Protein AF-A0A2R6QZU9-F1 (afdb_monomer)

Nearest PDB structures (foldseek):
  8b7d-assembly1_A  TM=6.543E-01  e=1.307E-05  Homo sapiens
  7cwd-assembly1_A  TM=5.774E-01  e=8.997E-03  Niallia circulans
  8q51-assembly1_A  TM=5.551E-01  e=3.290E-02  Niallia circulans
  6q0w-assembly1_C  TM=2.304E-01  e=2.085E+00  Homo sapiens

Foldseek 3Di:
DDDDDDDDDDDDDDPPPPPPPPPDPPPPPVVVVVVVVVVVVVVVVVVVVVVCCVVQPADAWDKDWAFKAWPDWDFDPPPATWIKTKIKTKMKTFAQHQWKWWWQKKKKFKDFPPHTQGIWIFGIDIAHHRGMDITMTMDIRPGPGDDVRVVVQVVCLVVQKGKMKMKMWTWTWTDDPPDTDTDIWIKIKIWIAGNPVRDTPDMDMDTD

Radius of gyration: 41.58 Å; Cα contacts (8 Å, |Δi|>4): 392; chains: 1; bounding box: 103×35×137 Å

InterPro domains:
  IPR004864 Late embryogenesis abundant protein, LEA_2 subgroup [PF03168] (90-185)
  IPR044839 Protein NDR1-like [PTHR31234] (7-206)

Secondary structure (DSSP, 8-state):
-PPPPPPPPP-PPPP--------------HHHHHHHHHHHHHHHHHHHHHHHHHHT---PPEEEEEEEEEEEEEEE-SSS-EEEEEEEEEEEEEE-SSSEEEEEEEEEEEEETTEEEEEEEE--EEE-TTEEEEEEEEEEEEEEE--HHHHHHHHHHHHTEEEEEEEEEEEEEEEETTEEEEEEEEEEEEEEEETTTTEEEEEEEEE-

Sequence (208 aa):
MASPKPSEPPYYPLPSNQHHQNYVVYLPSSSRRRQSRRRILCTAAIVLLAAAVYFLWPSDPDLDIARLRLDHLRIHTVPTFAVDATLRLTVKIINVDVYSIDYSSLVVSIGYRGKNLGFVTSDRGHVRGMASSYVDATLELEGVEVLSDVIMLVEDLARGSVPFDTITEVRGRLGVFFFDIPLKARVSCEVRVNARNQTIIRQNCYNK

Organism: Actinidia chinensis var. chinensis (NCBI:txid1590841)

Mean predicted aligned error: 12.89 Å

Structure (mmCIF, N/CA/C/O backbone):
data_AF-A0A2R6QZU9-F1
#
_entry.id   AF-A0A2R6QZU9-F1
#
loop_
_atom_site.group_PDB
_atom_site.id
_atom_site.type_symbol
_atom_site.label_atom_id
_atom_site.label_alt_id
_atom_site.label_comp_id
_atom_site.label_asym_id
_atom_site.label_entity_id
_atom_site.label_seq_id
_atom_site.pdbx_PDB_ins_code
_atom_site.Cartn_x
_atom_site.Cartn_y
_atom_site.Cartn_z
_atom_site.occupancy
_atom_site.B_iso_or_equiv
_atom_site.auth_seq_id
_atom_site.auth_comp_id
_atom_site.auth_asym_id
_atom_site.auth_atom_id
_atom_site.pdbx_PDB_model_num
ATOM 1 N N . MET A 1 1 ? 77.732 22.982 -109.949 1.00 45.12 1 MET A N 1
ATOM 2 C CA . MET A 1 1 ? 77.773 23.143 -108.479 1.00 45.12 1 MET A CA 1
ATOM 3 C C . MET A 1 1 ? 76.997 21.985 -107.873 1.00 45.12 1 MET A C 1
ATOM 5 O O . MET A 1 1 ? 75.793 21.918 -108.076 1.00 45.12 1 MET A O 1
ATOM 9 N N . ALA A 1 2 ? 77.686 21.011 -107.275 1.00 49.16 2 ALA A N 1
ATOM 10 C CA . ALA A 1 2 ? 77.058 19.828 -106.686 1.00 49.16 2 ALA A CA 1
ATOM 11 C C . ALA A 1 2 ? 76.607 20.142 -105.249 1.00 49.16 2 ALA A C 1
ATOM 13 O O . ALA A 1 2 ? 77.394 20.668 -104.465 1.00 49.16 2 ALA A O 1
ATOM 14 N N . SER A 1 3 ? 75.342 19.860 -104.934 1.00 55.09 3 SER A N 1
ATOM 15 C CA . SER A 1 3 ? 74.746 20.091 -103.611 1.00 55.09 3 SER A CA 1
ATOM 16 C C . SER A 1 3 ? 75.229 19.024 -102.614 1.00 55.09 3 SER A C 1
ATOM 18 O O . SER A 1 3 ? 75.220 17.843 -102.978 1.00 55.09 3 SER A O 1
ATOM 20 N N . PRO A 1 4 ? 75.660 19.371 -101.386 1.00 62.19 4 PRO A N 1
ATOM 21 C CA . PRO A 1 4 ? 76.139 18.382 -100.428 1.00 62.19 4 PRO A CA 1
ATOM 22 C C . PRO A 1 4 ? 74.968 17.619 -99.790 1.00 62.19 4 PRO A C 1
ATOM 24 O O . PRO A 1 4 ? 73.906 18.173 -99.508 1.00 62.19 4 PRO A O 1
ATOM 27 N N . LYS A 1 5 ? 75.169 16.315 -99.587 1.00 59.50 5 LYS A N 1
ATOM 28 C CA . LYS A 1 5 ? 74.203 15.383 -98.986 1.00 59.50 5 LYS A CA 1
ATOM 29 C C . LYS A 1 5 ? 74.055 15.680 -97.477 1.00 59.50 5 LYS A C 1
ATOM 31 O O . LYS A 1 5 ? 75.077 15.965 -96.852 1.00 59.50 5 LYS A O 1
ATOM 36 N N . PRO A 1 6 ? 72.855 15.599 -96.866 1.00 57.84 6 PRO A N 1
ATOM 37 C CA . PRO A 1 6 ? 72.700 15.882 -95.440 1.00 57.84 6 PRO A CA 1
ATOM 38 C C . PRO A 1 6 ? 73.332 14.763 -94.603 1.00 57.84 6 PRO A C 1
ATOM 40 O O . PRO A 1 6 ? 73.081 13.586 -94.858 1.00 57.84 6 PRO A O 1
ATOM 43 N N . SER A 1 7 ? 74.141 15.123 -93.608 1.00 65.75 7 SER A N 1
ATOM 44 C CA . SER A 1 7 ? 74.661 14.205 -92.590 1.00 65.75 7 SER A CA 1
ATOM 45 C C . SER A 1 7 ? 73.588 13.925 -91.532 1.00 65.75 7 SER A C 1
ATOM 47 O O . SER A 1 7 ? 73.081 14.866 -90.920 1.00 65.75 7 SER A O 1
ATOM 49 N N . GLU A 1 8 ? 73.249 12.654 -91.307 1.00 65.81 8 GLU A N 1
ATOM 50 C CA . GLU A 1 8 ? 72.359 12.234 -90.215 1.00 65.81 8 GLU A CA 1
ATOM 51 C C . GLU A 1 8 ? 72.989 12.510 -88.836 1.00 65.81 8 GLU A C 1
ATOM 53 O O . GLU A 1 8 ? 74.200 12.332 -88.668 1.00 65.81 8 GLU A O 1
ATOM 58 N N . PRO A 1 9 ? 72.200 12.944 -87.834 1.00 68.00 9 PRO A N 1
ATOM 59 C CA . PRO A 1 9 ? 72.701 13.165 -86.484 1.00 68.00 9 PRO A CA 1
ATOM 60 C C . PRO A 1 9 ? 72.997 11.833 -85.767 1.00 68.00 9 PRO A C 1
ATOM 62 O O . PRO A 1 9 ? 72.291 10.845 -85.983 1.00 68.00 9 PRO A O 1
ATOM 65 N N . PRO A 1 10 ? 74.007 11.787 -84.878 1.00 62.00 10 PRO A N 1
ATOM 66 C CA . PRO A 1 10 ? 74.343 10.580 -84.133 1.00 62.00 10 PRO A CA 1
ATOM 67 C C . PRO A 1 10 ? 73.212 10.188 -83.173 1.00 62.00 10 PRO A C 1
ATOM 69 O O . PRO A 1 10 ? 72.762 10.981 -82.345 1.00 62.00 10 PRO A O 1
ATOM 72 N N . TYR A 1 11 ? 72.766 8.938 -83.284 1.00 56.44 11 TYR A N 1
ATOM 73 C CA . TYR A 1 11 ? 71.764 8.343 -82.408 1.00 56.44 11 TYR A CA 1
ATOM 74 C C . TYR A 1 11 ? 72.425 7.936 -81.083 1.00 56.44 11 TYR A C 1
ATOM 76 O O . TYR A 1 11 ? 73.262 7.034 -81.056 1.00 56.44 11 TYR A O 1
ATOM 84 N N . TYR A 1 12 ? 72.059 8.587 -79.978 1.00 62.81 12 TYR A N 1
ATOM 85 C CA . TYR A 1 12 ? 72.467 8.162 -78.637 1.00 62.81 12 TYR A CA 1
ATOM 86 C C . TYR A 1 12 ? 71.384 7.244 -78.051 1.00 62.81 12 TYR A C 1
ATOM 88 O O . TYR A 1 12 ? 70.239 7.682 -77.923 1.00 62.81 12 TYR A O 1
ATOM 96 N N . PRO A 1 13 ? 71.688 5.983 -77.689 1.00 59.38 13 PRO A N 1
ATOM 97 C CA . PRO A 1 13 ? 70.709 5.132 -77.026 1.00 59.38 13 PRO A CA 1
ATOM 98 C C . PRO A 1 13 ? 70.387 5.702 -75.638 1.00 59.38 13 PRO A C 1
ATOM 100 O O . PRO A 1 13 ? 71.290 6.052 -74.875 1.00 59.38 13 PRO A O 1
ATOM 103 N N . LEU A 1 14 ? 69.095 5.793 -75.305 1.00 57.72 14 LEU A N 1
ATOM 104 C CA . LEU A 1 14 ? 68.668 6.150 -73.952 1.00 57.72 14 LEU A CA 1
ATOM 105 C C . LEU A 1 14 ? 69.207 5.116 -72.948 1.00 57.72 14 LEU A C 1
ATOM 107 O O . LEU A 1 14 ? 69.208 3.918 -73.251 1.00 57.72 14 LEU A O 1
ATOM 111 N N . PRO A 1 15 ? 69.623 5.537 -71.739 1.00 51.47 15 PRO A N 1
ATOM 112 C CA . PRO A 1 15 ? 70.062 4.603 -70.716 1.00 51.47 15 PRO A CA 1
ATOM 113 C C . PRO A 1 15 ? 68.899 3.677 -70.347 1.00 51.47 15 PRO A C 1
ATOM 115 O O . PRO A 1 15 ? 67.860 4.117 -69.854 1.00 51.47 15 PRO A O 1
ATOM 118 N N . SER A 1 16 ? 69.087 2.379 -70.590 1.00 49.16 16 SER A N 1
ATOM 119 C CA . SER A 1 16 ? 68.201 1.314 -70.123 1.00 49.16 16 SER A CA 1
ATOM 120 C C . SER A 1 16 ? 68.298 1.231 -68.602 1.00 49.16 16 SER A C 1
ATOM 122 O O . SER A 1 16 ? 69.060 0.439 -68.047 1.00 49.16 16 SER A O 1
ATOM 124 N N . ASN A 1 17 ? 67.535 2.076 -67.915 1.00 47.12 17 ASN A N 1
ATOM 125 C CA . ASN A 1 17 ? 67.422 2.045 -66.470 1.00 47.12 17 ASN A CA 1
ATOM 126 C C . ASN A 1 17 ? 66.482 0.891 -66.082 1.00 47.12 17 ASN A C 1
ATOM 128 O O . ASN A 1 17 ? 65.287 1.078 -65.862 1.00 47.12 17 ASN A O 1
ATOM 132 N N . GLN A 1 18 ? 67.015 -0.334 -66.059 1.00 46.81 18 GLN A N 1
ATOM 133 C CA . GLN A 1 18 ? 66.337 -1.511 -65.511 1.00 46.81 18 GLN A CA 1
ATOM 134 C C . GLN A 1 18 ? 66.335 -1.450 -63.977 1.00 46.81 18 GLN A C 1
ATOM 136 O O . GLN A 1 18 ? 66.876 -2.316 -63.295 1.00 46.81 18 GLN A O 1
ATOM 141 N N . HIS A 1 19 ? 65.682 -0.440 -63.410 1.00 46.91 19 HIS A N 1
ATOM 142 C CA . HIS A 1 19 ? 65.169 -0.564 -62.056 1.00 46.91 19 HIS A CA 1
ATOM 143 C C . HIS A 1 19 ? 63.797 -1.228 -62.152 1.00 46.91 19 HIS A C 1
ATOM 145 O O . HIS A 1 19 ? 62.782 -0.572 -62.371 1.00 46.91 19 HIS A O 1
ATOM 151 N N . HIS A 1 20 ? 63.775 -2.554 -61.998 1.00 47.94 20 HIS A N 1
ATOM 152 C CA . HIS A 1 20 ? 62.570 -3.316 -61.666 1.00 47.94 20 HIS A CA 1
ATOM 153 C C . HIS A 1 20 ? 62.067 -2.848 -60.287 1.00 47.94 20 HIS A C 1
ATOM 155 O O . HIS A 1 20 ? 62.282 -3.489 -59.260 1.00 47.94 20 HIS A O 1
ATOM 161 N N . GLN A 1 21 ? 61.433 -1.678 -60.231 1.00 50.22 21 GLN A N 1
ATOM 162 C CA . GLN A 1 21 ? 60.626 -1.292 -59.086 1.00 50.22 21 GLN A CA 1
ATOM 163 C C . GLN A 1 21 ? 59.294 -2.021 -59.219 1.00 50.22 21 GLN A C 1
ATOM 165 O O . GLN A 1 21 ? 58.379 -1.572 -59.905 1.00 50.22 21 GLN A O 1
ATOM 170 N N . ASN A 1 22 ? 59.205 -3.179 -58.564 1.00 55.50 22 ASN A N 1
ATOM 171 C CA . ASN A 1 22 ? 57.937 -3.841 -58.290 1.00 55.50 22 ASN A CA 1
ATOM 172 C C . ASN A 1 22 ? 57.072 -2.889 -57.455 1.00 55.50 22 ASN A C 1
ATOM 174 O O . ASN A 1 22 ? 57.175 -2.851 -56.228 1.00 55.50 22 ASN A O 1
ATOM 178 N N . TYR A 1 23 ? 56.227 -2.095 -58.107 1.00 56.72 23 TYR A N 1
ATOM 179 C CA . TYR A 1 23 ? 55.208 -1.325 -57.414 1.00 56.72 23 TYR A CA 1
ATOM 180 C C . TYR A 1 23 ? 54.086 -2.294 -57.026 1.00 56.72 23 TYR A C 1
ATOM 182 O O . TYR A 1 23 ? 53.274 -2.733 -57.836 1.00 56.72 23 TYR A O 1
ATOM 190 N N . VAL A 1 24 ? 54.061 -2.694 -55.758 1.00 65.38 24 VAL A N 1
ATOM 191 C CA . VAL A 1 24 ? 52.941 -3.461 -55.211 1.00 65.38 24 VAL A CA 1
ATOM 192 C C . VAL A 1 24 ? 51.809 -2.473 -54.945 1.00 65.38 24 VAL A C 1
ATOM 194 O O . VAL A 1 24 ? 51.858 -1.697 -53.990 1.00 65.38 24 VAL A O 1
ATOM 197 N N . VAL A 1 25 ? 50.787 -2.472 -55.803 1.00 63.31 25 VAL A N 1
ATOM 198 C CA . VAL A 1 25 ? 49.558 -1.706 -55.566 1.00 63.31 25 VAL A CA 1
ATOM 199 C C . VAL A 1 25 ? 48.783 -2.393 -54.443 1.00 63.31 25 VAL A C 1
ATOM 201 O O . VAL A 1 25 ? 48.018 -3.330 -54.668 1.00 63.31 25 VAL A O 1
ATOM 204 N N . TYR A 1 26 ? 48.975 -1.933 -53.207 1.00 57.84 26 TYR A N 1
ATOM 205 C CA . TYR A 1 26 ? 48.101 -2.303 -52.100 1.00 57.84 26 TYR A CA 1
ATOM 206 C C . TYR A 1 26 ? 46.746 -1.624 -52.308 1.00 57.84 26 TYR A C 1
ATOM 208 O O . TYR A 1 26 ? 46.560 -0.468 -51.928 1.00 57.84 26 TYR A O 1
ATOM 216 N N . LEU A 1 27 ? 45.775 -2.331 -52.898 1.00 57.75 27 LEU A N 1
ATOM 217 C CA . LEU A 1 27 ? 44.385 -1.892 -52.788 1.00 57.75 27 LEU A CA 1
ATOM 218 C C . LEU A 1 27 ? 44.044 -1.837 -51.292 1.00 57.75 27 LEU A C 1
ATOM 220 O O . LEU A 1 27 ? 44.201 -2.850 -50.597 1.00 57.75 27 LEU A O 1
ATOM 224 N N . PRO A 1 28 ? 43.601 -0.685 -50.756 1.00 53.66 28 PRO A N 1
ATOM 225 C CA . PRO A 1 28 ? 43.276 -0.596 -49.347 1.00 53.66 28 PRO A CA 1
ATOM 226 C C . PRO A 1 28 ? 42.168 -1.606 -49.061 1.00 53.66 28 PRO A C 1
ATOM 228 O O . PRO A 1 28 ? 41.104 -1.570 -49.680 1.00 53.66 28 PRO A O 1
ATOM 231 N N . SER A 1 29 ? 42.437 -2.522 -48.127 1.00 57.31 29 SER A N 1
ATOM 232 C CA . SER A 1 29 ? 41.509 -3.550 -47.653 1.00 57.31 29 SER A CA 1
ATOM 233 C C . SER A 1 29 ? 40.323 -2.894 -46.930 1.00 57.31 29 SER A C 1
ATOM 235 O O . SER A 1 29 ? 40.207 -2.872 -45.702 1.00 57.31 29 SER A O 1
ATOM 237 N N . SER A 1 30 ? 39.439 -2.275 -47.708 1.00 57.78 30 SER A N 1
ATOM 238 C CA . SER A 1 30 ? 38.258 -1.552 -47.245 1.00 57.78 30 SER A CA 1
ATOM 239 C C . SER A 1 30 ? 37.221 -2.511 -46.658 1.00 57.78 30 SER A C 1
ATOM 241 O O . SER A 1 30 ? 36.500 -2.149 -45.725 1.00 57.78 30 SER A O 1
ATOM 243 N N . SER A 1 31 ? 37.201 -3.763 -47.130 1.00 59.25 31 SER A N 1
ATOM 244 C CA . SER A 1 31 ? 36.292 -4.815 -46.668 1.00 59.25 31 SER A CA 1
ATOM 245 C C . SER A 1 31 ? 36.509 -5.168 -45.193 1.00 59.25 31 SER A C 1
ATOM 247 O O . SER A 1 31 ? 35.541 -5.207 -44.431 1.00 59.25 31 SER A O 1
ATOM 249 N N . ARG A 1 32 ? 37.765 -5.316 -44.743 1.00 58.69 32 ARG A N 1
ATOM 250 C CA . ARG A 1 32 ? 38.105 -5.624 -43.339 1.00 58.69 32 ARG A CA 1
ATOM 251 C C . ARG A 1 32 ? 37.717 -4.487 -42.392 1.00 58.69 32 ARG A C 1
ATOM 253 O O . ARG A 1 32 ? 37.147 -4.731 -41.328 1.00 58.69 32 ARG A O 1
ATOM 260 N N . ARG A 1 33 ? 37.955 -3.235 -42.804 1.00 58.69 33 ARG A N 1
ATOM 261 C CA . ARG A 1 33 ? 37.571 -2.030 -42.044 1.00 58.69 33 ARG A CA 1
ATOM 262 C C . ARG A 1 33 ? 36.049 -1.887 -41.937 1.00 58.69 33 ARG A C 1
ATOM 264 O O . ARG A 1 33 ? 35.537 -1.567 -40.866 1.00 58.69 33 ARG A O 1
ATOM 271 N N . ARG A 1 34 ? 35.317 -2.175 -43.019 1.00 62.53 34 ARG A N 1
ATOM 272 C CA . ARG A 1 34 ? 33.844 -2.146 -43.057 1.00 62.53 34 ARG A CA 1
ATOM 273 C C . ARG A 1 34 ? 33.226 -3.254 -42.197 1.00 62.53 34 ARG A C 1
ATOM 275 O O . ARG A 1 34 ? 32.252 -3.004 -41.491 1.00 62.53 34 ARG A O 1
ATOM 282 N N . GLN A 1 35 ? 33.821 -4.448 -42.192 1.00 67.00 35 GLN A N 1
ATOM 283 C CA . GLN A 1 35 ? 33.360 -5.582 -41.386 1.00 67.00 35 GLN A CA 1
ATOM 284 C C . GLN A 1 35 ? 33.617 -5.381 -39.883 1.00 67.00 35 GLN A C 1
ATOM 286 O O . GLN A 1 35 ? 32.745 -5.687 -39.074 1.00 67.00 35 GLN A O 1
ATOM 291 N N . SER A 1 36 ? 34.762 -4.799 -39.507 1.00 72.62 36 SER A N 1
ATOM 292 C CA . SER A 1 36 ? 35.063 -4.410 -38.120 1.00 72.62 36 SER A CA 1
ATOM 293 C C . SER A 1 36 ? 34.092 -3.342 -37.598 1.00 72.62 36 SER A C 1
ATOM 295 O O . SER A 1 36 ? 33.509 -3.528 -36.532 1.00 72.62 36 SER A O 1
ATOM 297 N N . ARG A 1 37 ? 33.815 -2.287 -38.381 1.00 79.56 37 ARG A N 1
ATOM 298 C CA . ARG A 1 37 ? 32.824 -1.257 -38.014 1.00 79.56 37 ARG A CA 1
ATOM 299 C C . ARG A 1 37 ? 31.423 -1.836 -37.820 1.00 79.56 37 ARG A C 1
ATOM 301 O O . ARG A 1 37 ? 30.753 -1.478 -36.860 1.00 79.56 37 ARG A O 1
ATOM 308 N N . ARG A 1 38 ? 30.993 -2.762 -38.687 1.00 84.25 38 ARG A N 1
ATOM 309 C CA . ARG A 1 38 ? 29.689 -3.431 -38.551 1.00 84.25 38 ARG A CA 1
ATOM 310 C C . ARG A 1 38 ? 29.606 -4.261 -37.268 1.00 84.25 38 ARG A C 1
ATOM 312 O O . ARG A 1 38 ? 28.594 -4.189 -36.588 1.00 84.25 38 ARG A O 1
ATOM 319 N N . ARG A 1 39 ? 30.668 -4.994 -36.910 1.00 86.06 39 ARG A N 1
ATOM 320 C CA . ARG A 1 39 ? 30.725 -5.746 -35.644 1.00 86.06 39 ARG A CA 1
ATOM 321 C C . ARG A 1 39 ? 30.631 -4.821 -34.432 1.00 86.06 39 ARG A C 1
ATOM 323 O O . ARG A 1 39 ? 29.834 -5.107 -33.554 1.00 86.06 39 ARG A O 1
ATOM 330 N N . ILE A 1 40 ? 31.363 -3.704 -34.433 1.00 88.56 40 ILE A N 1
ATOM 331 C CA . ILE A 1 40 ? 31.329 -2.708 -33.347 1.00 88.56 40 ILE A CA 1
ATOM 332 C C . ILE A 1 40 ? 29.930 -2.092 -33.200 1.00 88.56 40 ILE A C 1
ATOM 334 O O . ILE A 1 40 ? 29.429 -1.965 -32.087 1.00 88.56 40 ILE A O 1
ATOM 338 N N . LEU A 1 41 ? 29.272 -1.746 -34.311 1.00 91.19 41 LEU A N 1
ATOM 339 C CA . LEU A 1 41 ? 27.903 -1.221 -34.285 1.00 91.19 41 LEU A CA 1
ATOM 340 C C . LEU A 1 41 ? 26.904 -2.262 -33.768 1.00 91.19 41 LEU A C 1
ATOM 342 O O . LEU A 1 41 ? 26.048 -1.924 -32.960 1.00 91.19 41 LEU A O 1
ATOM 346 N N . CYS A 1 42 ? 27.030 -3.526 -34.182 1.00 90.88 42 CYS A N 1
ATOM 347 C CA . CYS A 1 42 ? 26.190 -4.605 -33.665 1.00 90.88 42 CYS A CA 1
ATOM 348 C C . CYS A 1 42 ? 26.408 -4.822 -32.164 1.00 90.88 42 CYS A C 1
ATOM 350 O O . CYS A 1 42 ? 25.434 -4.918 -31.426 1.00 90.88 42 CYS A O 1
ATOM 352 N N . THR A 1 43 ? 27.658 -4.856 -31.692 1.00 91.62 43 THR A N 1
ATOM 353 C CA . THR A 1 43 ? 27.943 -4.996 -30.258 1.00 91.62 43 THR A CA 1
ATOM 354 C C . THR A 1 43 ? 27.434 -3.798 -29.467 1.00 91.62 43 THR A C 1
ATOM 356 O O . THR A 1 43 ? 26.828 -3.988 -28.421 1.00 91.62 43 THR A O 1
ATOM 359 N N . ALA A 1 44 ? 27.606 -2.575 -29.979 1.00 93.88 44 ALA A N 1
ATOM 360 C CA . ALA A 1 44 ? 27.086 -1.371 -29.339 1.00 93.88 44 ALA A CA 1
ATOM 361 C C . ALA A 1 44 ? 25.552 -1.392 -29.267 1.00 93.88 44 ALA A C 1
ATOM 363 O O . ALA A 1 44 ? 24.991 -1.105 -28.216 1.00 93.88 44 ALA A O 1
ATOM 364 N N . ALA A 1 45 ? 24.873 -1.799 -30.343 1.00 94.88 45 ALA A N 1
ATOM 365 C CA . ALA A 1 45 ? 23.420 -1.944 -30.356 1.00 94.88 45 ALA A CA 1
ATOM 366 C C . ALA A 1 45 ? 22.935 -2.993 -29.342 1.00 94.88 45 ALA A C 1
ATOM 368 O O . ALA A 1 45 ? 21.985 -2.731 -28.615 1.00 94.88 45 ALA A O 1
ATOM 369 N N . ILE A 1 46 ? 23.605 -4.147 -29.244 1.00 94.75 46 ILE A N 1
ATOM 370 C CA . ILE A 1 46 ? 23.264 -5.189 -28.260 1.00 94.75 46 ILE A CA 1
ATOM 371 C C . ILE A 1 46 ? 23.450 -4.670 -26.830 1.00 94.75 46 ILE A C 1
ATOM 373 O O . ILE A 1 46 ? 22.573 -4.873 -25.998 1.00 94.75 46 ILE A O 1
ATOM 377 N N . VAL A 1 47 ? 24.554 -3.973 -26.546 1.00 95.19 47 VAL A N 1
ATOM 378 C CA . VAL A 1 47 ? 24.808 -3.387 -25.220 1.00 95.19 47 VAL A CA 1
ATOM 379 C C . VAL A 1 47 ? 23.759 -2.330 -24.877 1.00 95.19 47 VAL A C 1
ATOM 381 O O . VAL A 1 47 ? 23.253 -2.327 -23.760 1.00 95.19 47 VAL A O 1
ATOM 384 N N . LEU A 1 48 ? 23.385 -1.472 -25.829 1.00 95.06 48 LEU A N 1
ATOM 385 C CA . LEU A 1 48 ? 22.334 -0.473 -25.626 1.00 95.06 48 LEU A CA 1
ATOM 386 C C . LEU A 1 48 ? 20.966 -1.117 -25.385 1.00 95.06 48 LEU A C 1
ATOM 388 O O . LEU A 1 48 ? 20.239 -0.666 -24.508 1.00 95.06 48 LEU A O 1
ATOM 392 N N . LEU A 1 49 ? 20.629 -2.182 -26.116 1.00 92.88 49 LEU A N 1
ATOM 393 C CA . LEU A 1 49 ? 19.394 -2.935 -25.891 1.00 92.88 49 LEU A CA 1
ATOM 394 C C . LEU A 1 49 ? 19.392 -3.608 -24.516 1.00 92.88 49 LEU A C 1
ATOM 396 O O . LEU A 1 49 ? 18.401 -3.514 -23.803 1.00 92.88 49 LEU A O 1
ATOM 400 N N . ALA A 1 50 ? 20.499 -4.237 -24.119 1.00 92.69 50 ALA A N 1
ATOM 401 C CA . ALA A 1 50 ? 20.628 -4.852 -22.801 1.00 92.69 50 ALA A CA 1
ATOM 402 C C . ALA A 1 50 ? 20.508 -3.811 -21.678 1.00 92.69 50 ALA A C 1
ATOM 404 O O . ALA A 1 50 ? 19.790 -4.035 -20.707 1.00 92.69 50 ALA A O 1
ATOM 405 N N . ALA A 1 51 ? 21.151 -2.650 -21.838 1.00 93.19 51 ALA A N 1
ATOM 406 C CA . ALA A 1 51 ? 21.022 -1.539 -20.905 1.00 93.19 51 ALA A CA 1
ATOM 407 C C . ALA A 1 51 ? 19.574 -1.033 -20.837 1.00 93.19 51 ALA A C 1
ATOM 409 O O . ALA A 1 51 ? 19.043 -0.868 -19.745 1.00 93.19 51 ALA A O 1
ATOM 410 N N . ALA A 1 52 ? 18.910 -0.843 -21.981 1.00 89.50 52 ALA A N 1
ATOM 411 C CA . ALA A 1 52 ? 17.515 -0.413 -22.023 1.00 89.50 52 ALA A CA 1
ATOM 412 C C . ALA A 1 52 ? 16.590 -1.406 -21.308 1.00 89.50 52 ALA A C 1
ATOM 414 O O . ALA A 1 52 ? 15.774 -0.984 -20.501 1.00 89.50 52 ALA A O 1
ATOM 415 N N . VAL A 1 53 ? 16.749 -2.713 -21.543 1.00 87.62 53 VAL A N 1
ATOM 416 C CA . VAL A 1 53 ? 15.966 -3.753 -20.855 1.00 87.62 53 VAL A CA 1
ATOM 417 C C . VAL A 1 53 ? 16.223 -3.745 -19.350 1.00 87.62 53 VAL A C 1
ATOM 419 O O . VAL A 1 53 ? 15.280 -3.903 -18.588 1.00 87.62 53 VAL A O 1
ATOM 422 N N . TYR A 1 54 ? 17.468 -3.536 -18.918 1.00 87.56 54 TYR A N 1
ATOM 423 C CA . TYR A 1 54 ? 17.809 -3.457 -17.498 1.00 87.56 54 TYR A CA 1
ATOM 424 C C . TYR A 1 54 ? 17.184 -2.230 -16.816 1.00 87.56 54 TYR A C 1
ATOM 426 O O . TYR A 1 54 ? 16.595 -2.357 -15.749 1.00 87.56 54 TYR A O 1
ATOM 434 N N . PHE A 1 55 ? 17.275 -1.048 -17.434 1.00 85.12 55 PHE A N 1
ATOM 435 C CA . PHE A 1 55 ? 16.711 0.188 -16.874 1.00 85.12 55 PHE A CA 1
ATOM 436 C C . PHE A 1 55 ? 15.185 0.251 -16.945 1.00 85.12 55 PHE A C 1
ATOM 438 O O . PHE A 1 55 ? 14.564 0.907 -16.118 1.00 85.12 5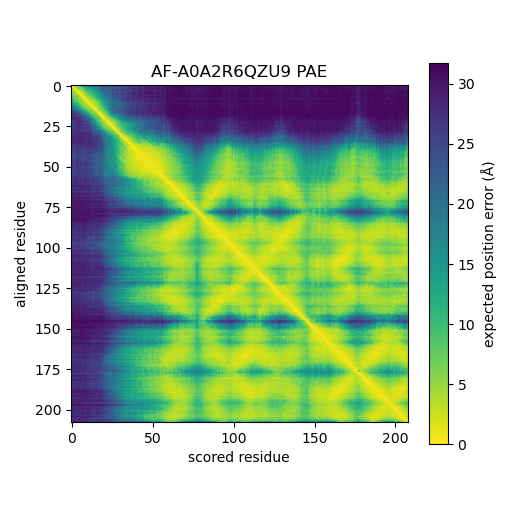5 PHE A O 1
ATOM 445 N N . LEU A 1 56 ? 14.588 -0.397 -17.944 1.00 84.44 56 LEU A N 1
ATOM 446 C CA . LEU A 1 56 ? 13.142 -0.480 -18.132 1.00 84.44 56 LEU A CA 1
ATOM 447 C C . LEU A 1 56 ? 12.566 -1.782 -17.568 1.00 84.44 56 LEU A C 1
ATOM 449 O O . LEU A 1 56 ? 11.461 -2.169 -17.951 1.00 84.44 56 LEU A O 1
ATOM 453 N N . TRP A 1 57 ? 13.316 -2.495 -16.727 1.00 84.06 57 TRP A N 1
ATOM 454 C CA . TRP A 1 57 ? 12.804 -3.698 -16.097 1.00 84.06 57 TRP A CA 1
ATOM 455 C C . TRP A 1 57 ? 11.710 -3.311 -15.092 1.00 84.06 57 TRP A C 1
ATOM 457 O O . TRP A 1 57 ? 11.943 -2.414 -14.280 1.00 84.06 57 TRP A O 1
ATOM 467 N N . PRO A 1 58 ? 10.527 -3.945 -15.145 1.00 81.75 58 PRO A N 1
ATOM 468 C CA . PRO A 1 58 ? 9.434 -3.617 -14.241 1.00 81.75 58 PRO A CA 1
ATOM 469 C C . PRO A 1 58 ? 9.815 -3.920 -12.791 1.00 81.75 58 PRO A C 1
ATOM 471 O O . PRO A 1 58 ? 10.383 -4.977 -12.495 1.00 81.75 58 PRO A O 1
ATOM 474 N N . SER A 1 59 ? 9.485 -2.992 -11.903 1.00 82.69 59 SER A N 1
ATOM 475 C CA . SER A 1 59 ? 9.709 -3.081 -10.464 1.00 82.69 59 SER A CA 1
ATOM 476 C C . SER A 1 59 ? 8.381 -3.247 -9.726 1.00 82.69 59 SER A C 1
ATOM 478 O O . SER A 1 59 ? 7.305 -2.942 -10.240 1.00 82.69 59 SER A O 1
ATOM 480 N N . ASP A 1 60 ? 8.434 -3.756 -8.497 1.00 84.25 60 ASP A N 1
ATOM 481 C CA . ASP A 1 60 ? 7.232 -3.835 -7.669 1.00 84.25 60 ASP A CA 1
ATOM 482 C C . ASP A 1 60 ? 6.775 -2.424 -7.254 1.00 84.25 60 ASP A C 1
ATOM 484 O O . ASP A 1 60 ? 7.616 -1.565 -6.973 1.00 84.25 60 ASP A O 1
ATOM 488 N N . PRO A 1 61 ? 5.457 -2.154 -7.200 1.00 87.81 61 PRO A N 1
ATOM 489 C CA . PRO A 1 61 ? 4.957 -0.874 -6.724 1.00 87.81 61 PRO A CA 1
ATOM 490 C C . PRO A 1 61 ? 5.249 -0.692 -5.235 1.00 87.81 61 PRO A C 1
ATOM 492 O O . PRO A 1 61 ? 5.059 -1.611 -4.434 1.00 87.81 61 PRO A O 1
ATOM 495 N N . ASP A 1 62 ? 5.600 0.532 -4.858 1.00 89.62 62 ASP A N 1
ATOM 496 C CA . ASP A 1 62 ? 5.731 0.911 -3.456 1.00 89.62 62 ASP A CA 1
ATOM 497 C C . ASP A 1 62 ? 4.338 1.114 -2.844 1.00 89.62 62 ASP A C 1
ATOM 499 O O . ASP A 1 62 ? 3.441 1.716 -3.449 1.00 89.62 62 ASP A O 1
ATOM 503 N N . LEU A 1 63 ? 4.141 0.601 -1.629 1.00 89.50 63 LEU A N 1
ATOM 504 C CA . LEU A 1 63 ? 2.872 0.667 -0.908 1.00 89.50 63 LEU A CA 1
ATOM 505 C C . LEU A 1 63 ? 3.062 1.390 0.420 1.00 89.50 63 LEU A C 1
ATOM 507 O O . LEU A 1 63 ? 3.800 0.927 1.286 1.00 89.50 63 LEU A O 1
ATOM 511 N N . ASP A 1 64 ? 2.316 2.476 0.595 1.00 89.50 64 ASP A N 1
ATOM 512 C CA . ASP A 1 64 ? 2.278 3.255 1.829 1.00 89.50 64 ASP A CA 1
ATOM 513 C C . ASP A 1 64 ? 0.875 3.231 2.431 1.00 89.50 64 ASP A C 1
ATOM 515 O O . ASP A 1 64 ? -0.133 3.284 1.719 1.00 89.50 64 ASP A O 1
ATOM 519 N N . ILE A 1 65 ? 0.777 3.260 3.759 1.00 89.12 65 ILE A N 1
ATOM 520 C CA . ILE A 1 65 ? -0.499 3.537 4.414 1.00 89.12 65 ILE A CA 1
ATOM 521 C C . ILE A 1 65 ? -0.658 5.056 4.482 1.00 89.12 65 ILE A C 1
ATOM 523 O O . ILE A 1 65 ? 0.119 5.757 5.118 1.00 89.12 65 ILE A O 1
ATOM 527 N N . ALA A 1 66 ? -1.653 5.601 3.785 1.00 88.69 66 ALA A N 1
ATOM 528 C CA . ALA A 1 66 ? -1.887 7.043 3.766 1.00 88.69 66 ALA A CA 1
ATOM 529 C C . ALA A 1 66 ? -2.718 7.493 4.965 1.00 88.69 66 ALA A C 1
ATOM 531 O O . ALA A 1 66 ? -2.465 8.549 5.546 1.00 88.69 66 ALA A O 1
ATOM 532 N N . ARG A 1 67 ? -3.750 6.718 5.312 1.00 86.75 67 ARG A N 1
ATOM 533 C CA . ARG A 1 67 ? -4.659 7.022 6.421 1.00 86.75 67 ARG A CA 1
ATOM 534 C C . ARG A 1 67 ? -5.164 5.739 7.053 1.00 86.75 67 ARG A C 1
ATOM 536 O O . ARG A 1 67 ? -5.460 4.784 6.346 1.00 86.75 67 ARG A O 1
ATOM 543 N N . LEU A 1 68 ? -5.324 5.759 8.368 1.00 86.25 68 LEU A N 1
ATOM 544 C CA . LEU A 1 68 ? -6.021 4.727 9.121 1.00 86.25 68 LEU A CA 1
ATOM 545 C C . LEU A 1 68 ? -6.902 5.437 10.142 1.00 86.25 68 LEU A C 1
ATOM 547 O O . LEU A 1 68 ? -6.407 6.192 10.980 1.00 86.25 68 LEU A O 1
ATOM 551 N N . ARG A 1 69 ? -8.212 5.243 10.023 1.00 83.62 69 ARG A N 1
ATOM 552 C CA . ARG A 1 69 ? -9.232 5.896 10.839 1.00 83.62 69 ARG A CA 1
ATOM 553 C C . ARG A 1 69 ? -10.097 4.858 11.522 1.00 83.62 69 ARG A C 1
ATOM 555 O O . ARG A 1 69 ? -10.398 3.819 10.946 1.00 83.62 69 ARG A O 1
ATOM 562 N N . LEU A 1 70 ? -10.487 5.165 12.750 1.00 82.31 70 LEU A N 1
ATOM 563 C CA . LEU A 1 70 ? -11.505 4.426 13.478 1.00 82.31 70 LEU A CA 1
ATOM 564 C C . LEU A 1 70 ? -12.789 5.250 13.381 1.00 82.31 70 LEU A C 1
ATOM 566 O O . LEU A 1 70 ? -12.890 6.298 14.016 1.00 82.31 70 LEU A O 1
ATOM 570 N N . ASP A 1 71 ? -13.715 4.819 12.532 1.00 81.06 71 ASP A N 1
ATOM 571 C CA . ASP A 1 71 ? -14.943 5.563 12.242 1.00 81.06 71 ASP A CA 1
ATOM 572 C C . ASP A 1 71 ? -15.988 5.325 13.342 1.00 81.06 71 ASP A C 1
ATOM 574 O O . ASP A 1 71 ? -16.600 6.270 13.835 1.00 81.06 71 ASP A O 1
ATOM 578 N N . HIS A 1 72 ? -16.153 4.072 13.775 1.00 80.25 72 HIS A N 1
ATOM 579 C CA . HIS A 1 72 ? -17.111 3.697 14.815 1.00 80.25 72 HIS A CA 1
ATOM 580 C C . HIS A 1 72 ? -16.458 2.760 15.826 1.00 80.25 72 HIS A C 1
ATOM 582 O O . HIS A 1 72 ? -15.705 1.870 15.445 1.00 80.25 72 HIS A O 1
ATOM 588 N N . LEU A 1 73 ? -16.751 2.966 17.111 1.00 79.06 73 LEU A N 1
ATOM 589 C CA . LEU A 1 73 ? -16.394 2.059 18.197 1.00 79.06 73 LEU A CA 1
ATOM 590 C C . LEU A 1 73 ? -17.584 1.973 19.149 1.00 79.06 73 LEU A C 1
ATOM 592 O O . LEU A 1 73 ? -17.949 2.966 19.782 1.00 79.06 73 LEU A O 1
ATOM 596 N N . ARG A 1 74 ? -18.193 0.796 19.250 1.00 77.19 74 ARG A N 1
ATOM 597 C CA . ARG A 1 74 ? -19.300 0.519 20.156 1.00 77.19 74 ARG A CA 1
ATOM 598 C C . ARG A 1 74 ? -18.903 -0.611 21.082 1.00 77.19 74 ARG A C 1
ATOM 600 O O . ARG A 1 74 ? -18.481 -1.670 20.642 1.00 77.19 74 ARG A O 1
ATOM 607 N N . ILE A 1 75 ? -19.028 -0.363 22.376 1.00 76.38 75 ILE A N 1
ATOM 608 C CA . ILE A 1 75 ? -18.722 -1.348 23.405 1.00 76.38 75 ILE A CA 1
ATOM 609 C C . ILE A 1 75 ? -20.055 -1.800 23.982 1.00 76.38 75 ILE A C 1
ATOM 611 O O . ILE A 1 75 ? -20.800 -0.991 24.539 1.00 76.38 75 ILE A O 1
ATOM 615 N N . HIS A 1 76 ? -20.352 -3.083 23.839 1.00 75.69 76 HIS A N 1
ATOM 616 C CA . HIS A 1 76 ? -21.481 -3.733 24.486 1.00 75.69 76 HIS A CA 1
ATOM 617 C C . HIS A 1 76 ? -20.981 -4.410 25.752 1.00 75.69 76 HIS A C 1
ATOM 619 O O . HIS A 1 76 ? -19.968 -5.103 25.738 1.00 75.69 76 HIS A O 1
ATOM 625 N N . THR A 1 77 ? -21.668 -4.174 26.863 1.00 72.19 77 THR A N 1
ATOM 626 C CA . THR A 1 77 ? -21.281 -4.691 28.184 1.00 72.19 77 THR A CA 1
ATOM 627 C C . THR A 1 77 ? -22.283 -5.703 28.743 1.00 72.19 77 THR A C 1
ATOM 629 O O . THR A 1 77 ? -22.013 -6.311 29.774 1.00 72.19 77 THR A O 1
ATOM 632 N N . VAL A 1 78 ? -23.432 -5.901 28.081 1.00 68.38 78 VAL A N 1
ATOM 633 C CA . VAL A 1 78 ? -24.520 -6.792 28.519 1.00 68.38 78 VAL A CA 1
ATOM 634 C C . VAL A 1 78 ? -25.164 -7.446 27.287 1.00 68.38 78 VAL A C 1
ATOM 636 O O . VAL A 1 78 ? -25.514 -6.710 26.363 1.00 68.38 78 VAL A O 1
ATOM 639 N N . PRO A 1 79 ? -25.384 -8.779 27.246 1.00 65.19 79 PRO A N 1
ATOM 640 C CA . PRO A 1 79 ? -25.100 -9.789 28.279 1.00 65.19 79 PRO A CA 1
ATOM 641 C C . PRO A 1 79 ? -23.642 -10.286 28.310 1.00 65.19 79 PRO A C 1
ATOM 643 O O . PRO A 1 79 ? -23.228 -10.876 29.304 1.00 65.19 79 PRO A O 1
ATOM 646 N N . THR A 1 80 ? -22.859 -10.029 27.264 1.00 66.69 80 THR A N 1
ATOM 647 C CA . THR A 1 80 ? -21.426 -10.341 27.169 1.00 66.69 80 THR A CA 1
ATOM 648 C C . THR A 1 80 ? -20.659 -9.091 26.746 1.00 66.69 80 THR A C 1
ATOM 650 O O . THR A 1 80 ? -21.209 -8.208 26.085 1.00 66.69 80 THR A O 1
ATOM 653 N N . PHE A 1 81 ? -19.392 -8.983 27.158 1.00 68.19 81 PHE A N 1
ATOM 654 C CA . PHE A 1 81 ? -18.520 -7.919 26.668 1.00 68.19 81 PHE A CA 1
ATOM 655 C C . PHE A 1 81 ? -18.223 -8.182 25.185 1.00 68.19 81 PHE A C 1
ATOM 657 O O . PHE A 1 81 ? -17.632 -9.209 24.851 1.00 68.19 81 PHE A O 1
ATOM 664 N N . ALA A 1 82 ? -18.635 -7.268 24.309 1.00 72.81 82 ALA A N 1
ATOM 665 C CA . ALA A 1 82 ? -18.380 -7.313 22.871 1.00 72.81 82 ALA A CA 1
ATOM 666 C C . ALA A 1 82 ? -17.993 -5.918 22.372 1.00 72.81 82 ALA A C 1
ATOM 668 O O . ALA A 1 82 ? -18.443 -4.906 22.915 1.00 72.81 82 ALA A O 1
ATOM 669 N N . VAL A 1 83 ? -17.145 -5.856 21.349 1.00 74.44 83 VAL A N 1
ATOM 670 C CA . VAL A 1 83 ? -16.743 -4.588 20.733 1.00 74.44 83 VAL A CA 1
ATOM 671 C C . VAL A 1 83 ? -17.022 -4.643 19.243 1.00 74.44 83 VAL A C 1
ATOM 673 O O . VAL A 1 83 ? -16.502 -5.513 18.547 1.00 74.44 83 VAL A O 1
ATOM 676 N N . ASP A 1 84 ? -17.791 -3.666 18.777 1.00 77.62 84 ASP A N 1
ATOM 677 C CA . ASP A 1 84 ? -17.974 -3.393 17.361 1.00 77.62 84 ASP A CA 1
ATOM 678 C C . ASP A 1 84 ? -17.073 -2.222 16.983 1.00 77.62 84 ASP A C 1
ATOM 680 O O . ASP A 1 84 ? -17.102 -1.169 17.628 1.00 77.62 84 ASP A O 1
ATOM 684 N N . ALA A 1 85 ? -16.267 -2.383 15.942 1.00 79.25 85 ALA A N 1
ATOM 685 C CA . ALA A 1 85 ? -15.369 -1.342 15.475 1.00 79.25 85 ALA A CA 1
ATOM 686 C C . ALA A 1 85 ? -15.340 -1.278 13.948 1.00 79.25 85 ALA A C 1
ATOM 688 O O . ALA A 1 85 ? -15.146 -2.282 13.274 1.00 79.25 85 ALA A O 1
ATOM 689 N N . THR A 1 86 ? -15.458 -0.077 13.393 1.00 85.12 86 THR A N 1
ATOM 690 C CA . THR A 1 86 ? -15.301 0.157 11.955 1.00 85.12 86 THR A CA 1
ATOM 691 C C . THR A 1 86 ? -13.997 0.894 11.718 1.00 85.12 86 THR A C 1
ATOM 693 O O . THR A 1 86 ? -13.821 2.031 12.160 1.00 85.12 86 THR A O 1
ATOM 696 N N . LEU A 1 87 ? -13.078 0.246 11.013 1.00 83.94 87 LEU A N 1
ATOM 697 C CA . LEU A 1 87 ? -11.776 0.783 10.647 1.00 83.94 87 LEU A CA 1
ATOM 698 C C . LEU A 1 87 ? -11.767 1.113 9.155 1.00 83.94 87 LEU A C 1
ATOM 700 O O . LEU A 1 87 ? -12.058 0.268 8.316 1.00 83.94 87 LEU A O 1
ATOM 704 N N . ARG A 1 88 ? -11.382 2.336 8.803 1.00 88.12 88 ARG A N 1
ATOM 705 C CA . ARG A 1 88 ? -11.217 2.775 7.418 1.00 88.12 88 ARG A CA 1
ATOM 706 C C . ARG A 1 88 ? -9.744 3.035 7.134 1.00 88.12 88 ARG A C 1
ATOM 708 O O . ARG A 1 88 ? -9.095 3.859 7.775 1.00 88.12 88 ARG A O 1
ATOM 715 N N . LEU A 1 89 ? -9.221 2.325 6.153 1.00 89.06 89 LEU A N 1
ATOM 716 C CA . LEU A 1 89 ? -7.848 2.364 5.689 1.00 89.06 89 LEU A CA 1
ATOM 717 C C . LEU A 1 89 ? -7.798 3.018 4.305 1.00 89.06 89 LEU A C 1
ATOM 719 O O . LEU A 1 89 ? -8.574 2.676 3.423 1.00 89.06 89 LEU A O 1
ATOM 723 N N . THR A 1 90 ? -6.856 3.928 4.091 1.00 91.00 90 THR A N 1
ATOM 724 C CA . THR A 1 90 ? -6.484 4.402 2.756 1.00 91.00 90 THR A CA 1
ATOM 725 C C . THR A 1 90 ? -5.055 3.952 2.486 1.00 91.00 90 THR A C 1
ATOM 727 O O . THR A 1 90 ? -4.131 4.388 3.178 1.00 91.00 90 THR A O 1
ATOM 730 N N . VAL A 1 91 ? -4.860 3.122 1.466 1.00 91.00 91 VAL A N 1
ATOM 731 C CA . VAL A 1 91 ? -3.543 2.716 0.965 1.00 91.00 91 VAL A CA 1
ATOM 732 C C . VAL A 1 91 ? -3.163 3.616 -0.203 1.00 91.00 91 VAL A C 1
ATOM 734 O O . VAL A 1 91 ? -3.979 3.889 -1.080 1.00 91.00 91 VAL A O 1
ATOM 737 N N . LYS A 1 92 ? -1.923 4.091 -0.228 1.00 91.94 92 LYS A N 1
ATOM 738 C CA . LYS A 1 92 ? -1.338 4.789 -1.367 1.00 91.94 92 LYS A CA 1
ATOM 739 C C . LYS A 1 92 ? -0.447 3.811 -2.116 1.00 91.94 92 LYS A C 1
ATOM 741 O O . LYS A 1 92 ? 0.538 3.321 -1.576 1.00 91.94 92 LYS A O 1
ATOM 746 N N . ILE A 1 93 ? -0.804 3.555 -3.364 1.00 91.38 93 ILE A N 1
ATOM 747 C CA . ILE A 1 93 ? -0.009 2.769 -4.301 1.00 91.38 93 ILE A CA 1
ATOM 748 C C . ILE A 1 93 ? 0.835 3.746 -5.101 1.00 91.38 93 ILE A C 1
ATOM 750 O O . ILE A 1 93 ? 0.286 4.674 -5.695 1.00 91.38 93 ILE A O 1
ATOM 754 N N . ILE A 1 94 ? 2.146 3.552 -5.129 1.00 91.69 94 ILE A N 1
ATOM 755 C CA . ILE A 1 94 ? 3.088 4.376 -5.879 1.00 91.69 94 ILE A CA 1
ATOM 756 C C . ILE A 1 94 ? 3.710 3.499 -6.957 1.00 91.69 94 ILE A C 1
ATOM 758 O O . ILE A 1 94 ? 4.410 2.532 -6.677 1.00 91.69 94 ILE A O 1
ATOM 762 N N . ASN A 1 95 ? 3.441 3.849 -8.208 1.00 92.81 95 ASN A N 1
ATOM 763 C CA . ASN A 1 95 ? 4.045 3.196 -9.349 1.00 92.81 95 ASN A CA 1
ATOM 764 C C . ASN A 1 95 ? 5.282 3.984 -9.786 1.00 92.81 95 ASN A C 1
ATOM 766 O O . ASN A 1 95 ? 5.158 5.076 -10.345 1.00 92.81 95 ASN A O 1
ATOM 770 N N . VAL A 1 96 ? 6.461 3.435 -9.503 1.00 90.25 96 VAL A N 1
ATOM 771 C CA . VAL A 1 96 ? 7.752 4.013 -9.904 1.00 90.25 96 VAL A CA 1
ATOM 772 C C . VAL A 1 96 ? 8.112 3.691 -11.355 1.00 90.25 96 VAL A C 1
ATOM 774 O O . VAL A 1 96 ? 8.941 4.384 -11.946 1.00 90.25 96 VAL A O 1
ATOM 777 N N . ASP A 1 97 ? 7.458 2.693 -11.951 1.00 88.38 97 ASP A N 1
ATOM 778 C CA . ASP A 1 97 ? 7.712 2.283 -13.323 1.00 88.38 97 ASP A CA 1
ATOM 779 C C . ASP A 1 97 ? 7.105 3.260 -14.327 1.00 88.38 97 ASP A C 1
ATOM 781 O O . ASP A 1 97 ? 6.109 3.940 -14.082 1.00 88.38 97 ASP A O 1
ATOM 785 N N . VAL A 1 98 ? 7.675 3.279 -15.530 1.00 88.88 98 VAL A N 1
ATOM 786 C CA . VAL A 1 98 ? 7.123 4.023 -16.673 1.00 88.88 98 VAL A CA 1
ATOM 787 C C . VAL A 1 98 ? 5.863 3.373 -17.258 1.00 88.88 98 VAL A C 1
ATOM 789 O O . VAL A 1 98 ? 5.143 4.006 -18.031 1.00 88.88 98 VAL A O 1
ATOM 792 N N . TYR A 1 99 ? 5.587 2.121 -16.892 1.00 89.06 99 TYR A N 1
ATOM 793 C CA . TYR A 1 99 ? 4.452 1.331 -17.367 1.00 89.06 99 TYR A CA 1
ATOM 794 C C . TYR A 1 99 ? 3.244 1.486 -16.459 1.00 89.06 99 TYR A C 1
ATOM 796 O O . TYR A 1 99 ? 3.384 1.792 -15.281 1.00 89.06 99 TYR A O 1
ATOM 804 N N . SER A 1 100 ? 2.043 1.253 -16.979 1.00 90.25 100 SER A N 1
ATOM 805 C CA . SER A 1 100 ? 0.843 1.230 -16.146 1.00 90.25 100 SER A CA 1
ATOM 806 C C . SER A 1 100 ? 0.654 -0.113 -15.443 1.00 90.25 100 SER A C 1
ATOM 808 O O . SER A 1 100 ? 0.938 -1.173 -16.004 1.00 90.25 100 SER A O 1
ATOM 810 N N . ILE A 1 101 ? 0.105 -0.051 -14.234 1.00 91.06 101 ILE A N 1
ATOM 811 C CA . ILE A 1 101 ? -0.293 -1.201 -13.429 1.00 91.06 101 ILE A CA 1
ATOM 812 C C . ILE A 1 101 ? -1.815 -1.297 -13.426 1.00 91.06 101 ILE A C 1
ATOM 814 O O . ILE A 1 101 ? -2.502 -0.387 -12.965 1.00 91.06 101 ILE A O 1
ATOM 818 N N . ASP A 1 102 ? -2.330 -2.438 -13.861 1.00 91.62 102 ASP A N 1
ATOM 819 C CA . ASP A 1 102 ? -3.731 -2.823 -13.741 1.00 91.62 102 ASP A CA 1
ATOM 820 C C . ASP A 1 102 ? -3.859 -3.898 -12.664 1.00 91.62 102 ASP A C 1
ATOM 822 O O . ASP A 1 102 ? -3.597 -5.081 -12.898 1.00 91.62 102 ASP A O 1
ATOM 826 N N . TYR A 1 103 ? -4.255 -3.512 -11.453 1.00 90.00 103 TYR A N 1
ATOM 827 C CA . TYR A 1 103 ? -4.438 -4.471 -10.368 1.00 90.00 103 TYR A CA 1
ATOM 828 C C . TYR A 1 103 ? -5.862 -5.015 -10.367 1.00 90.00 103 TYR A C 1
ATOM 830 O O . TYR A 1 103 ? -6.835 -4.268 -10.408 1.00 90.00 103 TYR A O 1
ATOM 838 N N . SER A 1 104 ? -6.001 -6.339 -10.324 1.00 89.88 104 SER A N 1
ATOM 839 C CA . SER A 1 104 ? -7.297 -7.017 -10.286 1.00 89.88 104 SER A CA 1
ATOM 840 C C . SER A 1 104 ? -7.865 -7.128 -8.878 1.00 89.88 104 SER A C 1
ATOM 842 O O . SER A 1 104 ? -9.079 -7.217 -8.732 1.00 89.88 104 SER A O 1
ATOM 844 N N . SER A 1 105 ? -6.996 -7.179 -7.869 1.00 89.31 105 SER A N 1
ATOM 845 C CA . SER A 1 105 ? -7.387 -7.282 -6.465 1.00 89.31 105 SER A CA 1
ATOM 846 C C . SER A 1 105 ? -6.302 -6.694 -5.574 1.00 89.31 105 SER A C 1
ATOM 848 O O . SER A 1 105 ? -5.123 -7.030 -5.736 1.00 89.31 105 SER A O 1
ATOM 850 N N . LEU A 1 106 ? -6.714 -5.895 -4.599 1.00 90.50 106 LEU A N 1
ATOM 851 C CA . LEU A 1 106 ? -5.869 -5.437 -3.505 1.00 90.50 106 LEU A CA 1
ATOM 852 C C . LEU A 1 106 ? -6.468 -5.961 -2.205 1.00 90.50 106 LEU A C 1
ATOM 854 O O . LEU A 1 106 ? -7.618 -5.658 -1.900 1.00 90.50 106 LEU A O 1
ATOM 858 N N . VAL A 1 107 ? -5.708 -6.762 -1.462 1.00 91.38 107 VAL A N 1
ATOM 859 C CA . VAL A 1 107 ? -6.136 -7.340 -0.185 1.00 91.38 107 VAL A CA 1
ATOM 860 C C . VAL A 1 107 ? -5.234 -6.808 0.913 1.00 91.38 107 VAL A C 1
ATOM 862 O O . VAL A 1 107 ? -4.019 -6.954 0.832 1.00 91.38 107 VAL A O 1
ATOM 865 N N . VAL A 1 108 ? -5.808 -6.214 1.953 1.00 91.56 108 VAL A N 1
ATOM 866 C CA . VAL A 1 108 ? -5.066 -5.745 3.124 1.00 91.56 108 VAL A CA 1
ATOM 867 C C . VAL A 1 108 ? -5.523 -6.507 4.345 1.00 91.56 108 VAL A C 1
ATOM 869 O O . VAL A 1 108 ? -6.659 -6.362 4.776 1.00 91.56 108 VAL A O 1
ATOM 872 N N . SER A 1 109 ? -4.638 -7.310 4.920 1.00 91.12 109 SER A N 1
ATOM 873 C CA . SER A 1 109 ? -4.861 -7.908 6.235 1.00 91.12 109 SER A CA 1
ATOM 874 C C . SER A 1 109 ? -4.424 -6.923 7.307 1.00 91.12 109 SER A C 1
ATOM 876 O O . SER A 1 109 ? -3.326 -6.373 7.214 1.00 91.12 109 SER A O 1
ATOM 878 N N . ILE A 1 110 ? -5.269 -6.704 8.307 1.00 89.56 110 ILE A N 1
ATOM 879 C CA . ILE A 1 110 ? -4.996 -5.821 9.437 1.00 89.56 110 ILE A CA 1
ATOM 880 C C . ILE A 1 110 ? -4.820 -6.694 10.669 1.00 89.56 110 ILE A C 1
ATOM 882 O O . ILE A 1 110 ? -5.682 -7.498 11.011 1.00 89.56 110 ILE A O 1
ATOM 886 N N . GLY A 1 111 ? -3.700 -6.517 11.345 1.00 88.81 111 GLY A N 1
ATOM 887 C CA . GLY A 1 111 ? -3.337 -7.188 12.571 1.00 88.81 111 GLY A CA 1
ATOM 888 C C . GLY A 1 111 ? -3.058 -6.207 13.700 1.00 88.81 111 GLY A C 1
ATOM 889 O O . GLY A 1 111 ? -2.753 -5.032 13.494 1.00 88.81 111 GLY A O 1
ATOM 890 N N . TYR A 1 112 ? -3.170 -6.716 14.915 1.00 87.50 112 TYR A N 1
ATOM 891 C CA . TYR A 1 112 ? -2.877 -6.006 16.146 1.00 87.50 112 TYR A CA 1
ATOM 892 C C . TYR A 1 112 ? -2.150 -6.961 17.090 1.00 87.50 112 TYR A C 1
ATOM 894 O O . TYR A 1 112 ? -2.671 -8.025 17.422 1.00 87.50 112 TYR A O 1
ATOM 902 N N . ARG A 1 113 ? -0.922 -6.607 17.492 1.00 86.94 113 ARG A N 1
ATOM 903 C CA . ARG A 1 113 ? -0.079 -7.409 18.401 1.00 86.94 113 ARG A CA 1
ATOM 904 C C . ARG A 1 113 ? 0.037 -8.886 17.983 1.00 86.94 113 ARG A C 1
ATOM 906 O O . ARG A 1 113 ? -0.077 -9.791 18.808 1.00 86.94 113 ARG A O 1
ATOM 913 N N . GLY A 1 114 ? 0.240 -9.134 16.688 1.00 82.50 114 GLY A N 1
ATOM 914 C CA . GLY A 1 114 ? 0.366 -10.489 16.136 1.00 82.50 114 GLY A CA 1
ATOM 915 C C . GLY A 1 114 ? -0.950 -11.263 15.973 1.00 82.50 114 GLY A C 1
ATOM 916 O O . GLY A 1 114 ? -0.925 -12.421 15.555 1.00 82.50 114 GLY A O 1
ATOM 917 N N . LYS A 1 115 ? -2.101 -10.649 16.265 1.00 83.06 115 LYS A N 1
ATOM 918 C CA . LYS A 1 115 ? -3.433 -11.213 16.012 1.00 83.06 115 LYS A CA 1
ATOM 919 C C . LYS A 1 115 ? -4.017 -10.609 14.749 1.00 83.06 115 LYS A C 1
ATOM 921 O O . LYS A 1 115 ? -3.957 -9.399 14.574 1.00 83.06 115 LYS A O 1
ATOM 926 N N . ASN A 1 116 ? -4.590 -11.435 13.879 1.00 84.50 116 ASN A N 1
ATOM 927 C CA . ASN A 1 116 ? -5.281 -10.943 12.692 1.00 84.50 116 ASN A CA 1
ATOM 928 C C . ASN A 1 116 ? -6.665 -10.422 13.097 1.00 84.50 116 ASN A C 1
ATOM 930 O O . ASN A 1 116 ? -7.480 -11.200 13.586 1.00 84.50 116 ASN A O 1
ATOM 934 N N . LEU A 1 117 ? -6.910 -9.128 12.906 1.00 81.88 117 LEU A N 1
ATOM 935 C CA . LEU A 1 117 ? -8.216 -8.513 13.141 1.00 81.88 117 LEU A CA 1
ATOM 936 C C . LEU A 1 117 ? -9.164 -8.777 11.970 1.00 81.88 117 LEU A C 1
ATOM 938 O O . LEU A 1 117 ? -10.368 -8.873 12.164 1.00 81.88 117 LEU A O 1
ATOM 942 N N . GLY A 1 118 ? -8.628 -8.924 10.761 1.00 84.56 118 GLY A N 1
ATOM 943 C CA . GLY A 1 118 ? -9.421 -9.210 9.576 1.00 84.56 118 GLY A CA 1
ATOM 944 C C . GLY A 1 118 ? -8.710 -8.783 8.305 1.00 84.56 118 GLY A C 1
ATOM 945 O O . GLY A 1 118 ? -7.524 -8.450 8.308 1.00 84.56 118 GLY A O 1
ATOM 946 N N . PHE A 1 119 ? -9.438 -8.798 7.197 1.00 86.81 119 PHE A N 1
ATOM 947 C CA . PHE A 1 119 ? -8.918 -8.358 5.914 1.00 86.81 119 PHE A CA 1
ATOM 948 C C . PHE A 1 119 ? -9.932 -7.490 5.190 1.00 86.81 119 PHE A C 1
ATOM 950 O O . PHE A 1 119 ? -11.139 -7.635 5.360 1.00 86.81 119 PHE A O 1
ATOM 957 N N . VAL A 1 120 ? -9.413 -6.604 4.356 1.00 85.12 120 VAL A N 1
ATOM 958 C CA . VAL A 1 120 ? -10.198 -5.760 3.471 1.00 85.12 120 VAL A CA 1
ATOM 959 C C . VAL A 1 120 ? -9.769 -6.007 2.048 1.00 85.12 120 VAL A C 1
ATOM 961 O O . VAL A 1 120 ? -8.588 -6.217 1.775 1.00 85.12 120 VAL A O 1
ATOM 964 N N . THR A 1 121 ? -10.723 -5.951 1.134 1.00 85.81 121 THR A N 1
ATOM 965 C CA . THR A 1 121 ? -10.465 -6.046 -0.294 1.00 85.81 121 THR A CA 1
ATOM 966 C C . THR A 1 121 ? -10.905 -4.770 -0.988 1.00 85.81 121 THR A C 1
ATOM 968 O O . THR A 1 121 ? -11.957 -4.228 -0.667 1.00 85.81 121 THR A O 1
ATOM 971 N N . SER A 1 122 ? -10.121 -4.316 -1.957 1.00 84.00 122 SER A N 1
ATOM 972 C CA . SER A 1 122 ? -10.531 -3.292 -2.916 1.00 84.00 122 SER A CA 1
ATOM 973 C C . SER A 1 122 ? -10.793 -3.918 -4.278 1.00 84.00 122 SER A C 1
ATOM 975 O O . SER A 1 122 ? -10.138 -4.891 -4.672 1.00 84.00 122 SER A O 1
ATOM 977 N N . ASP A 1 123 ? -11.704 -3.283 -5.010 1.00 81.81 123 ASP A N 1
ATOM 978 C CA . ASP A 1 123 ? -11.996 -3.569 -6.408 1.00 81.81 123 ASP A CA 1
ATOM 979 C C . ASP A 1 123 ? -10.786 -3.311 -7.314 1.00 81.81 123 ASP A C 1
ATOM 981 O O . ASP A 1 123 ? -9.779 -2.726 -6.906 1.00 81.81 123 ASP A O 1
ATOM 985 N N . ARG A 1 124 ? -10.890 -3.768 -8.566 1.00 89.56 124 ARG A N 1
ATOM 986 C CA . ARG A 1 124 ? -9.901 -3.522 -9.622 1.00 89.56 124 ARG A CA 1
ATOM 987 C C . ARG A 1 124 ? -9.622 -2.027 -9.772 1.00 89.56 124 ARG A C 1
ATOM 989 O O . ARG A 1 124 ? -10.548 -1.220 -9.796 1.00 89.56 124 ARG A O 1
ATOM 996 N N . GLY A 1 125 ? -8.367 -1.680 -10.033 1.00 89.06 125 GLY A N 1
ATOM 997 C CA . GLY A 1 125 ? -8.009 -0.321 -10.410 1.00 89.06 125 GLY A CA 1
ATOM 998 C C . GLY A 1 125 ? -6.795 -0.240 -11.319 1.00 89.06 125 GLY A C 1
ATOM 999 O O . GLY A 1 125 ? -6.151 -1.237 -11.645 1.00 89.06 125 GLY A O 1
ATOM 1000 N N . HIS A 1 126 ? -6.516 0.990 -11.735 1.00 91.38 126 HIS A N 1
ATOM 1001 C CA . HIS A 1 126 ? -5.459 1.326 -12.674 1.00 91.38 126 HIS A CA 1
ATOM 1002 C C . HIS A 1 126 ? -4.557 2.398 -12.069 1.00 91.38 126 HIS A C 1
ATOM 1004 O O . HIS A 1 126 ? -5.036 3.417 -11.561 1.00 91.38 126 HIS A O 1
ATOM 1010 N N . VAL A 1 127 ? -3.248 2.183 -12.141 1.00 92.12 127 VAL A N 1
ATOM 1011 C CA . VAL A 1 127 ? -2.228 3.144 -11.731 1.00 92.12 127 VAL A CA 1
ATOM 1012 C C . VAL A 1 127 ? -1.343 3.418 -12.931 1.00 92.12 127 VAL A C 1
ATOM 1014 O O . VAL A 1 127 ? -0.648 2.539 -13.435 1.00 92.12 127 VAL A O 1
ATOM 1017 N N . ARG A 1 128 ? -1.366 4.661 -13.405 1.00 91.69 128 ARG A N 1
ATOM 1018 C CA . ARG A 1 128 ? -0.499 5.097 -14.501 1.00 91.69 128 ARG A CA 1
ATOM 1019 C C . ARG A 1 128 ? 0.979 4.949 -14.133 1.00 91.69 128 ARG A C 1
ATOM 1021 O O . ARG A 1 128 ? 1.325 4.953 -12.953 1.00 91.69 128 ARG A O 1
ATOM 1028 N N . GLY A 1 129 ? 1.837 4.888 -15.149 1.00 90.88 129 GLY A N 1
ATOM 1029 C CA . GLY A 1 129 ? 3.283 4.985 -14.958 1.00 90.88 129 GLY A CA 1
ATOM 1030 C C . GLY A 1 129 ? 3.678 6.284 -14.257 1.00 90.88 129 GLY A C 1
ATOM 1031 O O . GLY A 1 129 ? 3.084 7.338 -14.519 1.00 90.88 129 GLY A O 1
ATOM 1032 N N . MET A 1 130 ? 4.665 6.192 -13.365 1.00 90.19 130 MET A N 1
ATOM 1033 C CA . MET A 1 130 ? 5.226 7.295 -12.579 1.00 90.19 130 MET A CA 1
ATOM 1034 C C . MET A 1 130 ? 4.159 8.091 -11.810 1.00 90.19 130 MET A C 1
ATOM 1036 O O . MET A 1 130 ? 4.228 9.318 -11.702 1.00 90.19 130 MET A O 1
ATOM 1040 N N . ALA A 1 131 ? 3.122 7.407 -11.325 1.00 92.25 131 ALA A N 1
ATOM 1041 C CA . ALA A 1 131 ? 1.983 8.019 -10.655 1.00 92.25 131 ALA A CA 1
ATOM 1042 C C . ALA A 1 131 ? 1.626 7.276 -9.368 1.00 92.25 131 ALA A C 1
ATOM 1044 O O . ALA A 1 131 ? 1.970 6.112 -9.174 1.00 92.25 131 ALA A O 1
ATOM 1045 N N . SER A 1 132 ? 0.887 7.952 -8.491 1.00 93.12 132 SER A N 1
ATOM 1046 C CA . SER A 1 132 ? 0.320 7.338 -7.294 1.00 93.12 132 SER A CA 1
ATOM 1047 C C . SER A 1 132 ? -1.200 7.312 -7.342 1.00 93.12 132 SER A C 1
ATOM 1049 O O . SER A 1 132 ? -1.816 8.276 -7.798 1.00 93.12 132 SER A O 1
ATOM 1051 N N . SER A 1 133 ? -1.797 6.256 -6.803 1.00 92.12 133 SER A N 1
ATOM 1052 C CA . SER A 1 133 ? -3.241 6.128 -6.624 1.00 92.12 133 SER A CA 1
ATOM 1053 C C . SER A 1 133 ? -3.576 5.869 -5.160 1.00 92.12 133 SER A C 1
ATOM 1055 O O . SER A 1 133 ? -2.811 5.220 -4.448 1.00 92.12 133 SER A O 1
ATOM 1057 N N . TYR A 1 134 ? -4.715 6.387 -4.714 1.00 91.56 134 TYR A N 1
ATOM 1058 C CA . TYR A 1 134 ? -5.231 6.161 -3.370 1.00 91.56 134 TYR A CA 1
ATOM 1059 C C . TYR A 1 134 ? -6.382 5.173 -3.444 1.00 91.56 134 TYR A C 1
ATOM 1061 O O . TYR A 1 134 ? -7.302 5.343 -4.241 1.00 91.56 134 TYR A O 1
ATOM 1069 N N . VAL A 1 135 ? -6.320 4.158 -2.596 1.00 88.44 135 VAL A N 1
ATOM 1070 C CA . VAL A 1 135 ? -7.296 3.082 -2.528 1.00 88.44 135 VAL A CA 1
ATOM 1071 C C . VAL A 1 135 ? -7.873 3.060 -1.129 1.00 88.44 135 VAL A C 1
ATOM 1073 O O . VAL A 1 135 ? -7.149 2.848 -0.155 1.00 88.44 135 VAL A O 1
ATOM 1076 N N . ASP A 1 136 ? -9.173 3.308 -1.036 1.00 87.62 136 ASP A N 1
ATOM 1077 C CA . ASP A 1 136 ? -9.900 3.221 0.221 1.00 87.62 136 ASP A CA 1
ATOM 1078 C C . ASP A 1 136 ? -10.382 1.786 0.457 1.00 87.62 136 ASP A C 1
ATOM 1080 O O . ASP A 1 136 ? -10.801 1.078 -0.455 1.00 87.62 136 ASP A O 1
ATOM 1084 N N . ALA A 1 137 ? -10.306 1.369 1.712 1.00 80.88 137 ALA A N 1
ATOM 1085 C CA . ALA A 1 137 ? -10.596 0.035 2.195 1.00 80.88 137 ALA A CA 1
ATOM 1086 C C . ALA A 1 137 ? -11.263 0.163 3.572 1.00 80.88 137 ALA A C 1
ATOM 1088 O O . ALA A 1 137 ? -10.747 0.836 4.458 1.00 80.88 137 ALA A O 1
ATOM 1089 N N . THR A 1 138 ? -12.414 -0.467 3.778 1.00 83.50 138 THR A N 1
ATOM 1090 C CA . THR A 1 138 ? -13.124 -0.505 5.066 1.00 83.50 138 THR A CA 1
ATOM 1091 C C . THR A 1 138 ? -13.120 -1.912 5.665 1.00 83.50 138 THR A C 1
ATOM 1093 O O . THR A 1 138 ? -13.524 -2.863 5.002 1.00 83.50 138 THR A O 1
ATOM 1096 N N . LEU A 1 139 ? -12.677 -2.040 6.918 1.00 82.38 139 LEU A N 1
ATOM 1097 C CA . LEU A 1 139 ? -12.807 -3.236 7.748 1.00 82.38 139 LEU A CA 1
ATOM 1098 C C . LEU A 1 139 ? -13.902 -3.007 8.788 1.00 82.38 139 LEU A C 1
ATOM 1100 O O . LEU A 1 139 ? -13.821 -2.069 9.582 1.00 82.38 139 LEU A O 1
ATOM 1104 N N . GLU A 1 140 ? -14.882 -3.897 8.819 1.00 80.50 140 GLU A N 1
ATOM 1105 C CA . GLU A 1 140 ? -15.917 -3.927 9.847 1.00 80.50 140 GLU A CA 1
ATOM 1106 C C . GLU A 1 140 ? -15.637 -5.098 10.788 1.00 80.50 140 GLU A C 1
ATOM 1108 O O . GLU A 1 140 ? -15.528 -6.249 10.367 1.00 80.50 140 GLU A O 1
ATOM 1113 N N . LEU A 1 141 ? -15.440 -4.779 12.065 1.00 74.50 141 LEU A N 1
ATOM 1114 C CA . LEU A 1 141 ? -15.303 -5.734 13.154 1.00 74.50 141 LEU A CA 1
ATOM 1115 C C . LEU A 1 141 ? -16.643 -5.758 13.880 1.00 74.50 141 LEU A C 1
ATOM 1117 O O . LEU A 1 141 ? -16.965 -4.817 14.604 1.00 74.50 141 LEU A O 1
ATOM 1121 N N . GLU A 1 142 ? -17.428 -6.805 13.663 1.00 69.69 142 GLU A N 1
ATOM 1122 C CA . GLU A 1 142 ? -18.730 -6.983 14.304 1.00 69.69 142 GLU A CA 1
ATOM 1123 C C . GLU A 1 142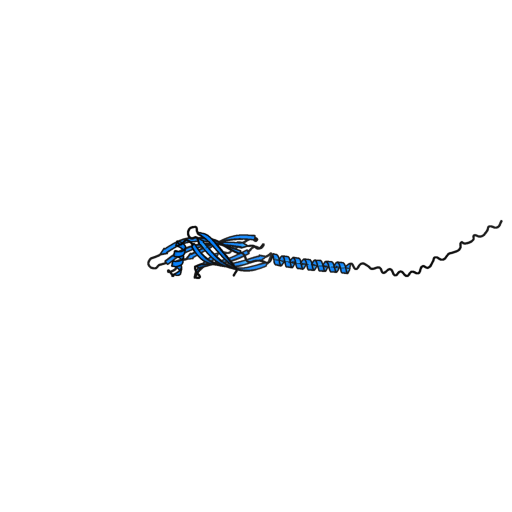 ? -18.640 -8.034 15.406 1.00 69.69 142 GLU A C 1
ATOM 1125 O O . GLU A 1 142 ? -18.169 -9.148 15.169 1.00 69.69 142 GLU A O 1
ATOM 1130 N N . GLY A 1 143 ? -19.120 -7.697 16.605 1.00 60.22 143 GLY A N 1
ATOM 1131 C CA . GLY A 1 143 ? -19.449 -8.676 17.633 1.00 60.22 143 GLY A CA 1
ATOM 1132 C C . GLY A 1 143 ? -18.286 -9.562 18.066 1.00 60.22 143 GLY A C 1
ATOM 1133 O O . GLY A 1 143 ? -18.509 -10.725 18.401 1.00 60.22 143 GLY A O 1
ATOM 1134 N N . VAL A 1 144 ? -17.051 -9.046 18.060 1.00 64.19 144 VAL A N 1
ATOM 1135 C CA . VAL A 1 144 ? -15.902 -9.817 18.543 1.00 64.19 144 VAL A CA 1
ATOM 1136 C C . VAL A 1 144 ? -16.081 -10.002 20.049 1.00 64.19 144 VAL A C 1
ATOM 1138 O O . VAL A 1 144 ? -15.868 -9.064 20.825 1.00 64.19 144 VAL A O 1
ATOM 1141 N N . GLU A 1 145 ? -16.524 -11.199 20.454 1.00 58.72 145 GLU A N 1
ATOM 1142 C CA . GLU A 1 145 ? -1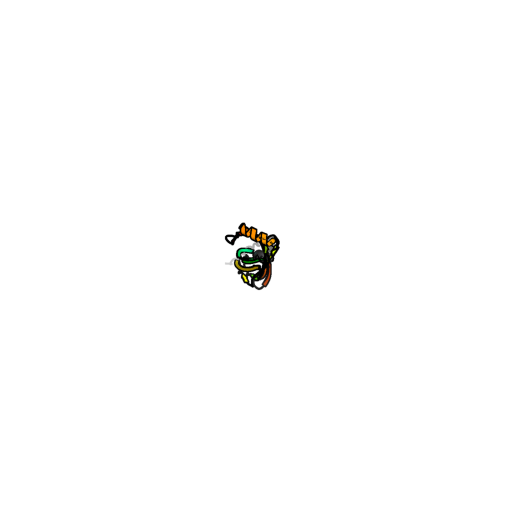6.583 -11.606 21.860 1.00 58.72 145 GLU A CA 1
ATOM 1143 C C . GLU A 1 145 ? -15.230 -11.303 22.497 1.00 58.72 145 GLU A C 1
ATOM 1145 O O . GLU A 1 145 ? -14.183 -11.634 21.933 1.00 58.72 145 GLU A O 1
ATOM 1150 N N . VAL A 1 146 ? -15.247 -10.597 23.630 1.00 56.72 146 VAL A N 1
ATOM 1151 C CA . VAL A 1 146 ? -14.040 -9.998 24.201 1.00 56.72 146 VAL A CA 1
ATOM 1152 C C . VAL A 1 146 ? -13.020 -11.069 24.583 1.00 56.72 146 VAL A C 1
ATOM 1154 O O . VAL A 1 146 ? -13.023 -11.649 25.666 1.00 56.72 146 VAL A O 1
ATOM 1157 N N . LEU A 1 147 ? -12.096 -11.292 23.656 1.00 59.91 147 LEU A N 1
ATOM 1158 C CA . LEU A 1 147 ? -10.789 -11.872 23.889 1.00 59.91 147 LEU A CA 1
ATOM 1159 C C . LEU A 1 147 ? -9.929 -10.813 24.594 1.00 59.91 147 LEU A C 1
ATOM 1161 O O . LEU A 1 147 ? -10.094 -9.611 24.366 1.00 59.91 147 LEU A O 1
ATOM 1165 N N . SER A 1 148 ? -8.958 -11.245 25.401 1.00 63.72 148 SER A N 1
ATOM 1166 C CA . SER A 1 148 ? -7.964 -10.368 26.049 1.00 63.72 148 SER A CA 1
ATOM 1167 C C . SER A 1 148 ? -7.312 -9.373 25.071 1.00 63.72 148 SER A C 1
ATOM 1169 O O . SER A 1 148 ? -6.903 -8.279 25.456 1.00 63.72 148 SER A O 1
ATOM 1171 N N . ASP A 1 149 ? -7.271 -9.743 23.790 1.00 65.56 149 ASP A N 1
ATOM 1172 C CA . ASP A 1 149 ? -6.736 -8.970 22.674 1.00 65.56 149 ASP A CA 1
ATOM 1173 C C . ASP A 1 149 ? -7.510 -7.663 22.399 1.00 65.56 149 ASP A C 1
ATOM 1175 O O . ASP A 1 149 ? -6.900 -6.640 22.088 1.00 65.56 149 ASP A O 1
ATOM 1179 N N . VAL A 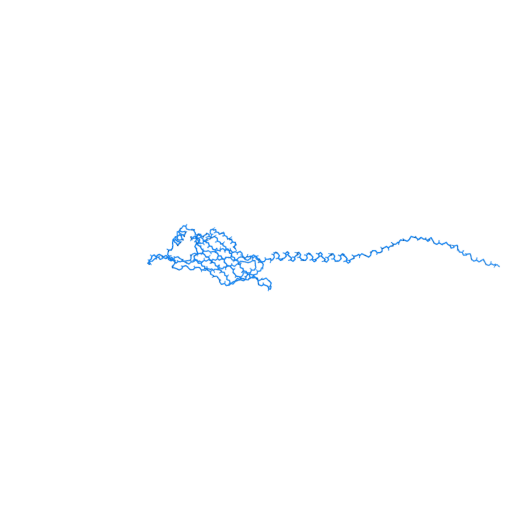1 150 ? -8.835 -7.653 22.585 1.00 69.38 150 VAL A N 1
ATOM 1180 C CA . VAL A 1 150 ? -9.687 -6.468 22.360 1.00 69.38 150 VAL A CA 1
ATOM 1181 C C . VAL A 1 150 ? -9.544 -5.456 23.499 1.00 69.38 150 VAL A C 1
ATOM 1183 O O . VAL A 1 150 ? -9.530 -4.248 23.266 1.00 69.38 150 VAL A O 1
ATOM 1186 N N . ILE A 1 151 ? -9.371 -5.933 24.735 1.00 73.88 151 ILE A N 1
ATOM 1187 C CA . ILE A 1 151 ? -9.135 -5.066 25.901 1.00 73.88 151 ILE A CA 1
ATOM 1188 C C . ILE A 1 151 ? -7.836 -4.276 25.712 1.00 73.88 151 ILE A C 1
ATOM 1190 O O . ILE A 1 151 ? -7.819 -3.068 25.938 1.00 73.88 151 ILE A O 1
ATOM 1194 N N . MET A 1 152 ? -6.775 -4.932 25.226 1.00 79.12 152 MET A N 1
ATOM 1195 C CA . MET A 1 152 ? -5.506 -4.266 24.914 1.00 79.12 152 MET A CA 1
ATOM 1196 C C . MET A 1 152 ? -5.671 -3.193 23.831 1.00 79.12 152 MET A C 1
ATOM 1198 O O . MET A 1 152 ? -5.090 -2.113 23.946 1.00 79.12 152 MET A O 1
ATOM 1202 N N . LEU A 1 153 ? -6.493 -3.454 22.808 1.00 79.06 153 LEU A N 1
ATOM 1203 C CA . LEU A 1 153 ? -6.786 -2.473 21.764 1.00 79.06 153 LEU A CA 1
ATOM 1204 C C . LEU A 1 153 ? -7.468 -1.227 22.348 1.00 79.06 153 LEU A C 1
ATOM 1206 O O . LEU A 1 153 ? -7.055 -0.109 22.048 1.00 79.06 153 LEU A O 1
ATOM 1210 N N . VAL A 1 154 ? -8.470 -1.405 23.216 1.00 78.56 154 VAL A N 1
ATOM 1211 C CA . VAL A 1 154 ? -9.159 -0.295 23.899 1.00 78.56 154 VAL A CA 1
ATOM 1212 C C . VAL A 1 154 ? -8.210 0.465 24.831 1.00 78.56 154 VAL A C 1
ATOM 1214 O O . VAL A 1 154 ? -8.240 1.695 24.873 1.00 78.56 154 VAL A O 1
ATOM 1217 N N . GLU A 1 155 ? -7.331 -0.238 25.542 1.00 82.56 155 GLU A N 1
ATOM 1218 C CA . GLU A 1 155 ? -6.312 0.375 26.396 1.00 82.56 155 GLU A CA 1
ATOM 1219 C C . GLU A 1 155 ? -5.330 1.236 25.583 1.00 82.56 155 GLU A C 1
ATOM 1221 O O . GLU A 1 155 ? -5.063 2.385 25.941 1.00 82.56 155 GLU A O 1
ATOM 1226 N N . ASP A 1 156 ? -4.827 0.724 24.458 1.00 85.56 156 ASP A N 1
ATOM 1227 C CA . ASP A 1 156 ? -3.909 1.456 23.580 1.00 85.56 156 ASP A CA 1
ATOM 1228 C C . ASP A 1 156 ? -4.611 2.637 22.873 1.00 85.56 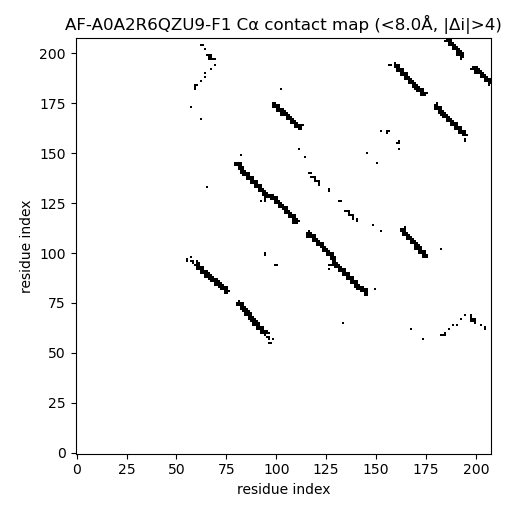156 ASP A C 1
ATOM 1230 O O . ASP A 1 156 ? -4.016 3.708 22.694 1.00 85.56 156 ASP A O 1
ATOM 1234 N N . LEU A 1 157 ? -5.905 2.496 22.553 1.00 83.06 157 LEU A N 1
ATOM 1235 C CA . LEU A 1 157 ? -6.752 3.598 22.081 1.00 83.06 157 LEU A CA 1
ATOM 1236 C C . LEU A 1 157 ? -6.860 4.701 23.144 1.00 83.06 157 LEU A C 1
ATOM 1238 O O . LEU A 1 157 ? -6.641 5.874 22.832 1.00 83.06 157 LEU A O 1
ATOM 1242 N N . ALA A 1 158 ? -7.119 4.341 24.406 1.00 84.50 158 ALA A N 1
ATOM 1243 C CA . ALA A 1 158 ? -7.202 5.285 25.523 1.00 84.50 158 ALA A CA 1
ATOM 1244 C C . ALA A 1 158 ? -5.854 5.969 25.820 1.00 84.50 158 ALA A C 1
ATOM 1246 O O . ALA A 1 158 ? -5.808 7.167 26.118 1.00 84.50 158 ALA A O 1
ATOM 1247 N N . ARG A 1 159 ? -4.739 5.242 25.666 1.00 88.00 159 ARG A N 1
ATOM 1248 C CA . ARG A 1 159 ? -3.371 5.792 25.729 1.00 88.00 159 ARG A CA 1
ATOM 1249 C C . ARG A 1 159 ? -3.068 6.768 24.593 1.00 88.00 159 ARG A C 1
ATOM 1251 O O . ARG A 1 159 ? -2.156 7.583 24.715 1.00 88.00 159 ARG A O 1
ATOM 1258 N N . GLY A 1 160 ? -3.833 6.721 23.505 1.00 85.69 160 GLY A N 1
ATOM 1259 C CA . GLY A 1 160 ? -3.707 7.629 22.372 1.00 85.69 160 GLY A CA 1
ATOM 1260 C C . GLY A 1 160 ? -2.759 7.149 21.274 1.00 85.69 160 GLY A C 1
ATOM 1261 O O . GLY A 1 160 ? -2.556 7.889 20.315 1.00 85.69 160 GLY A O 1
ATOM 1262 N N . SER A 1 161 ? -2.186 5.944 21.366 1.00 88.00 161 SER A N 1
ATOM 1263 C CA . SER A 1 161 ? -1.327 5.382 20.317 1.00 88.00 161 SER A CA 1
ATOM 1264 C C . SER A 1 161 ? -1.545 3.884 20.175 1.00 88.00 161 SER A C 1
ATOM 1266 O O . SER A 1 161 ? -1.309 3.135 21.117 1.00 88.00 161 SER A O 1
ATOM 1268 N N . VAL A 1 162 ? -1.907 3.459 18.965 1.00 88.88 162 VAL A N 1
ATOM 1269 C CA . VAL A 1 162 ? -2.200 2.060 18.646 1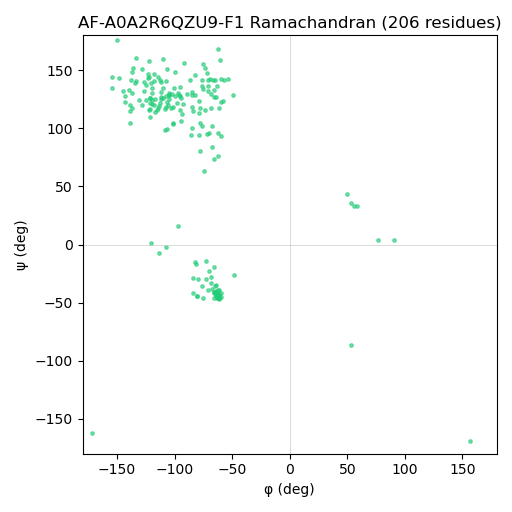.00 88.88 162 VAL A CA 1
ATOM 1270 C C . VAL A 1 162 ? -1.239 1.556 17.567 1.00 88.88 162 VAL A C 1
ATOM 1272 O O . VAL A 1 162 ? -1.135 2.189 16.510 1.00 88.88 162 VAL A O 1
ATOM 1275 N N . PRO A 1 163 ? -0.505 0.459 17.819 1.00 91.00 163 PRO A N 1
ATOM 1276 C CA . PRO A 1 163 ? 0.271 -0.224 16.794 1.00 91.00 163 PRO A CA 1
ATOM 1277 C C . PRO A 1 163 ? -0.624 -1.165 15.979 1.00 91.00 163 PRO A C 1
ATOM 1279 O O . PRO A 1 163 ? -1.313 -2.006 16.546 1.00 91.00 163 PRO A O 1
ATOM 1282 N N . PHE A 1 164 ? -0.576 -1.055 14.660 1.00 90.12 164 PHE A N 1
ATOM 1283 C CA . PHE A 1 164 ? -1.211 -1.971 13.723 1.00 90.12 164 PHE A CA 1
ATOM 1284 C C . PHE A 1 164 ? -0.156 -2.588 12.816 1.00 90.12 164 PHE A C 1
ATOM 1286 O O . PHE A 1 164 ? 0.726 -1.893 12.312 1.00 90.12 164 PHE A O 1
ATOM 1293 N N . ASP A 1 165 ? -0.300 -3.878 12.565 1.00 91.44 165 ASP A N 1
ATOM 1294 C CA . ASP A 1 165 ? 0.483 -4.604 11.579 1.00 91.44 165 ASP A CA 1
ATOM 1295 C C . ASP A 1 165 ? -0.395 -4.778 10.350 1.00 91.44 165 ASP A C 1
ATOM 1297 O O . ASP A 1 165 ? -1.535 -5.213 10.454 1.00 91.44 165 ASP A O 1
ATOM 1301 N N . THR A 1 166 ? 0.089 -4.432 9.171 1.00 91.50 166 THR A N 1
ATOM 1302 C CA . THR A 1 166 ? -0.691 -4.574 7.942 1.00 91.50 166 THR A CA 1
ATOM 1303 C C . THR A 1 166 ? 0.083 -5.393 6.935 1.00 91.50 166 THR A C 1
ATOM 1305 O O . THR A 1 166 ? 1.292 -5.238 6.786 1.00 91.50 166 THR A O 1
ATOM 1308 N N . ILE A 1 167 ? -0.610 -6.301 6.257 1.00 92.69 167 ILE A N 1
ATOM 1309 C CA . ILE A 1 167 ? -0.045 -7.083 5.161 1.00 92.69 167 ILE A CA 1
ATOM 1310 C C . ILE A 1 167 ? -0.894 -6.803 3.936 1.00 92.69 167 ILE A C 1
ATOM 1312 O O . ILE A 1 167 ? -2.044 -7.232 3.862 1.00 92.69 167 ILE A O 1
ATOM 1316 N N . THR A 1 168 ? -0.323 -6.081 2.985 1.00 91.38 168 THR A N 1
ATOM 1317 C CA . THR A 1 168 ? -0.952 -5.761 1.711 1.00 91.38 168 THR A CA 1
ATOM 1318 C C . THR A 1 168 ? -0.479 -6.762 0.660 1.00 91.38 168 THR A C 1
ATOM 1320 O O . THR A 1 168 ? 0.712 -7.026 0.503 1.00 91.38 168 THR A O 1
ATOM 1323 N N . GLU A 1 169 ? -1.422 -7.363 -0.054 1.00 92.19 169 GLU A N 1
ATOM 1324 C CA . GLU A 1 169 ? -1.169 -8.203 -1.217 1.00 92.19 169 GLU A CA 1
ATOM 1325 C C . GLU A 1 169 ? -1.873 -7.589 -2.425 1.00 92.19 169 GLU A C 1
ATOM 1327 O O . GLU A 1 169 ? -3.094 -7.420 -2.441 1.00 92.19 169 GLU A O 1
ATOM 1332 N N . VAL A 1 170 ? -1.089 -7.267 -3.449 1.00 91.00 170 VAL A N 1
ATOM 1333 C CA . VAL A 1 170 ? -1.574 -6.704 -4.708 1.00 91.00 170 VAL A CA 1
ATOM 1334 C C . VAL A 1 170 ? -1.361 -7.738 -5.799 1.00 91.00 170 VAL A C 1
ATOM 1336 O O . VAL A 1 170 ? -0.248 -8.224 -6.002 1.00 91.00 170 VAL A O 1
ATOM 1339 N N . ARG A 1 171 ? -2.436 -8.076 -6.514 1.00 91.69 171 ARG A N 1
ATOM 1340 C CA . ARG A 1 171 ? -2.383 -8.944 -7.695 1.00 91.69 171 ARG A CA 1
ATOM 1341 C C . ARG A 1 171 ? -2.896 -8.189 -8.904 1.00 91.69 171 ARG A C 1
ATOM 1343 O O . ARG A 1 171 ? -3.936 -7.531 -8.830 1.00 91.69 171 ARG A O 1
ATOM 1350 N N . GLY A 1 172 ? -2.184 -8.304 -10.015 1.00 91.19 172 GLY A N 1
ATOM 1351 C CA . GLY A 1 172 ? -2.477 -7.524 -11.202 1.00 91.19 172 GLY A CA 1
ATOM 1352 C C . GLY A 1 172 ? -1.689 -7.932 -12.427 1.00 91.19 172 GLY A C 1
ATOM 1353 O O . GLY A 1 172 ? -1.125 -9.024 -12.508 1.00 91.19 172 GLY A O 1
ATOM 1354 N N . ARG A 1 173 ? -1.669 -7.016 -13.386 1.00 90.12 173 ARG A N 1
ATOM 1355 C CA . ARG A 1 173 ? -0.890 -7.079 -14.610 1.00 90.12 173 ARG A CA 1
ATOM 1356 C C . ARG A 1 173 ? -0.197 -5.740 -14.844 1.00 90.12 173 ARG A C 1
ATOM 1358 O O . ARG A 1 173 ? -0.769 -4.685 -14.589 1.00 90.12 173 ARG A O 1
ATOM 1365 N N . LEU A 1 174 ? 1.037 -5.809 -15.315 1.00 87.62 174 LEU A N 1
ATOM 1366 C CA . LEU A 1 174 ? 1.828 -4.683 -15.794 1.00 87.62 174 LEU A CA 1
ATOM 1367 C C . LEU A 1 174 ? 1.724 -4.639 -17.317 1.00 87.62 174 LEU A C 1
ATOM 1369 O O . LEU A 1 174 ? 2.077 -5.617 -17.981 1.00 87.62 174 LEU A O 1
ATOM 1373 N N . GLY A 1 175 ? 1.252 -3.518 -17.856 1.00 81.94 175 GLY A N 1
ATOM 1374 C CA . GLY A 1 175 ? 1.138 -3.315 -19.299 1.00 81.94 175 GLY A CA 1
ATOM 1375 C C . GLY A 1 175 ? 2.454 -2.820 -19.895 1.00 81.94 175 GLY A C 1
ATOM 1376 O O . GLY A 1 175 ? 2.754 -1.627 -19.828 1.00 81.94 175 GLY A O 1
ATOM 1377 N N . VAL A 1 176 ? 3.235 -3.716 -20.505 1.00 80.00 176 VAL A N 1
ATOM 1378 C CA . VAL A 1 176 ? 4.514 -3.394 -21.162 1.00 80.00 176 VAL A CA 1
ATOM 1379 C C . VAL A 1 176 ? 4.354 -3.501 -22.676 1.00 80.00 176 VAL A C 1
ATOM 1381 O O . VAL A 1 176 ? 4.444 -4.588 -23.245 1.00 80.00 176 VAL A O 1
ATOM 1384 N N . PHE A 1 177 ? 4.146 -2.366 -23.350 1.00 75.19 177 PHE A N 1
ATOM 1385 C CA . PHE A 1 177 ? 3.872 -2.277 -24.794 1.00 75.19 177 PHE A CA 1
ATOM 1386 C C . PHE A 1 177 ? 2.702 -3.171 -25.256 1.00 75.19 177 PHE A C 1
ATOM 1388 O O . PHE A 1 177 ? 1.571 -2.702 -25.322 1.00 75.19 177 PHE A O 1
ATOM 1395 N N . PHE A 1 178 ? 2.975 -4.441 -25.579 1.00 76.62 178 PHE A N 1
ATOM 1396 C CA . PHE A 1 178 ? 2.009 -5.446 -26.047 1.00 76.62 178 PHE A CA 1
ATOM 1397 C C . PHE A 1 178 ? 1.936 -6.688 -25.144 1.00 76.62 178 PHE A C 1
ATOM 1399 O O . PHE A 1 178 ? 1.220 -7.636 -25.461 1.00 76.62 178 PHE A O 1
ATOM 1406 N N . PHE A 1 179 ? 2.702 -6.713 -24.053 1.00 80.31 179 PHE A N 1
ATOM 1407 C CA . PHE A 1 179 ? 2.776 -7.834 -23.128 1.00 80.31 179 PHE A CA 1
ATOM 1408 C C . PHE A 1 179 ? 2.168 -7.449 -21.782 1.00 80.31 179 PHE A C 1
ATOM 1410 O O . PHE A 1 179 ? 2.535 -6.431 -21.199 1.00 80.31 179 PHE A O 1
ATOM 1417 N N . ASP A 1 180 ? 1.290 -8.313 -21.278 1.00 83.69 180 ASP A N 1
ATOM 1418 C CA . ASP A 1 180 ? 0.798 -8.259 -19.905 1.00 83.69 180 ASP A CA 1
ATOM 1419 C C . ASP A 1 180 ? 1.675 -9.164 -19.040 1.00 83.69 180 ASP A C 1
ATOM 1421 O O . ASP A 1 180 ? 1.653 -10.391 -19.181 1.00 83.69 180 ASP A O 1
ATOM 1425 N N . ILE A 1 181 ? 2.440 -8.569 -18.131 1.00 86.31 181 ILE A N 1
ATOM 1426 C CA . ILE A 1 181 ? 3.271 -9.322 -17.190 1.00 86.31 181 ILE A CA 1
ATOM 1427 C C . ILE A 1 181 ? 2.484 -9.484 -15.884 1.00 86.31 181 ILE A C 1
ATOM 1429 O O . ILE A 1 181 ? 1.988 -8.485 -15.359 1.00 86.31 181 ILE A O 1
ATOM 1433 N N . PRO A 1 182 ? 2.323 -10.706 -15.340 1.00 89.31 182 PRO A N 1
ATOM 1434 C CA . PRO A 1 182 ? 1.626 -10.894 -14.074 1.00 89.31 182 PRO A CA 1
ATOM 1435 C C . PRO A 1 182 ? 2.390 -10.203 -12.939 1.00 89.31 182 PRO A C 1
ATOM 1437 O O . PRO A 1 182 ? 3.574 -10.459 -12.735 1.00 89.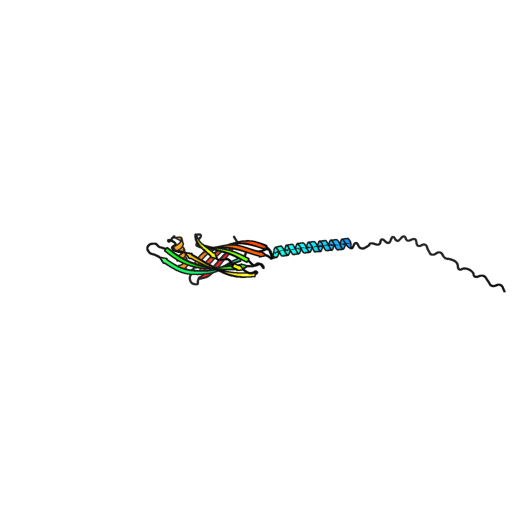31 182 PRO A O 1
ATOM 1440 N N . LEU A 1 183 ? 1.690 -9.357 -12.187 1.00 89.00 183 LEU A N 1
ATOM 1441 C CA . LEU A 1 183 ? 2.209 -8.647 -11.023 1.00 89.00 183 LEU A CA 1
ATOM 1442 C C . LEU A 1 183 ? 1.668 -9.295 -9.748 1.00 89.00 183 LEU A C 1
ATOM 1444 O O . LEU A 1 183 ? 0.452 -9.460 -9.588 1.00 89.00 183 LEU A O 1
ATOM 1448 N N . LYS A 1 184 ? 2.570 -9.616 -8.822 1.00 90.81 184 LYS A N 1
ATOM 1449 C CA . LYS A 1 184 ? 2.229 -10.036 -7.465 1.00 90.81 184 LYS A CA 1
ATOM 1450 C C . LYS A 1 184 ? 3.199 -9.388 -6.487 1.00 90.81 184 LYS A C 1
ATOM 1452 O O . LYS A 1 184 ? 4.320 -9.857 -6.350 1.00 90.81 184 LYS A O 1
ATOM 1457 N N . ALA A 1 185 ? 2.723 -8.372 -5.781 1.00 89.38 185 ALA A N 1
ATOM 1458 C CA . ALA A 1 185 ? 3.494 -7.677 -4.761 1.00 89.38 185 ALA A CA 1
ATOM 1459 C C . ALA A 1 185 ? 2.905 -7.961 -3.378 1.00 89.38 185 ALA A C 1
ATOM 1461 O O . ALA A 1 185 ? 1.681 -8.006 -3.205 1.00 89.38 185 ALA A O 1
ATOM 1462 N N . ARG A 1 186 ? 3.776 -8.158 -2.387 1.00 92.00 186 ARG A N 1
ATOM 1463 C CA . ARG A 1 186 ? 3.388 -8.334 -0.989 1.00 92.00 186 ARG A CA 1
ATOM 1464 C C . ARG A 1 186 ? 4.231 -7.423 -0.112 1.00 92.00 186 ARG A C 1
ATOM 1466 O O . ARG A 1 186 ? 5.453 -7.518 -0.122 1.00 92.00 186 ARG A O 1
ATOM 1473 N N . VAL A 1 187 ? 3.575 -6.583 0.679 1.00 91.81 187 VAL A N 1
ATOM 1474 C CA . VAL A 1 187 ? 4.246 -5.641 1.579 1.00 91.81 187 VAL A CA 1
ATOM 1475 C C . VAL A 1 187 ? 3.702 -5.820 2.989 1.00 91.81 187 VAL A C 1
ATOM 1477 O O . VAL A 1 187 ? 2.517 -6.068 3.204 1.00 91.81 187 VAL A O 1
ATOM 1480 N N . SER A 1 188 ? 4.600 -5.758 3.963 1.00 92.75 188 SER A N 1
ATOM 1481 C CA . SER A 1 188 ? 4.297 -5.814 5.388 1.00 92.75 188 SER A CA 1
ATOM 1482 C C . SER A 1 188 ? 4.648 -4.464 5.997 1.00 92.75 188 SER A C 1
ATOM 1484 O O . SER A 1 188 ? 5.809 -4.069 5.950 1.00 92.75 188 SER A O 1
ATOM 1486 N N . CYS A 1 189 ? 3.675 -3.768 6.575 1.00 91.75 189 CYS A N 1
ATOM 1487 C CA . CYS A 1 189 ? 3.887 -2.474 7.210 1.00 91.75 189 CYS A CA 1
ATOM 1488 C C . CYS A 1 189 ? 3.514 -2.509 8.689 1.00 91.75 189 CYS A C 1
ATOM 1490 O O . CYS A 1 189 ? 2.404 -2.899 9.046 1.00 91.75 189 CYS A O 1
ATOM 1492 N N . GLU A 1 190 ? 4.416 -2.024 9.531 1.00 93.31 190 GLU A N 1
ATOM 1493 C CA . GLU A 1 190 ? 4.162 -1.731 10.938 1.00 93.31 190 GLU A CA 1
ATOM 1494 C C . GLU A 1 190 ? 3.803 -0.252 11.065 1.00 93.31 190 GLU A C 1
ATOM 1496 O O . GLU A 1 190 ? 4.620 0.626 10.771 1.00 93.31 190 GLU A O 1
ATOM 1501 N N . VAL A 1 191 ? 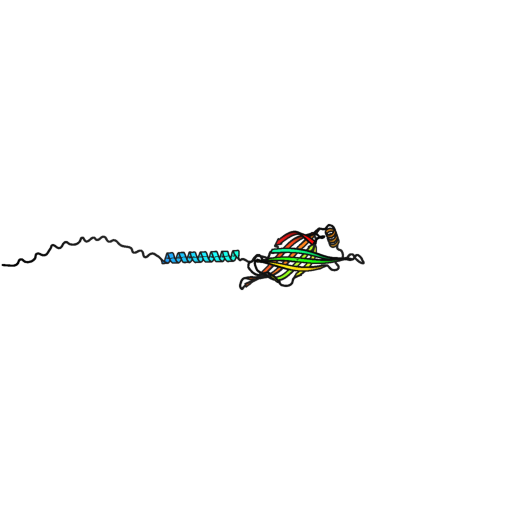2.578 0.042 11.490 1.00 92.50 191 VAL A N 1
ATOM 1502 C CA . VAL A 1 191 ? 2.024 1.396 11.517 1.00 92.50 191 VAL A CA 1
ATOM 1503 C C . VAL A 1 191 ? 1.617 1.755 12.935 1.00 92.50 191 VAL A C 1
ATOM 1505 O O . VAL A 1 191 ? 0.832 1.068 13.577 1.00 92.50 191 VAL A O 1
ATOM 1508 N N . ARG A 1 192 ? 2.114 2.881 13.439 1.00 91.56 192 ARG A N 1
ATOM 1509 C CA . ARG A 1 192 ? 1.677 3.461 14.710 1.00 91.56 192 ARG A CA 1
ATOM 1510 C C . ARG A 1 192 ? 0.769 4.639 14.436 1.00 91.56 192 ARG A C 1
ATOM 1512 O O . ARG A 1 192 ? 1.205 5.648 13.883 1.00 91.56 192 ARG A O 1
ATOM 1519 N N . VAL A 1 193 ? -0.476 4.531 14.875 1.00 90.44 193 VAL A N 1
ATOM 1520 C CA . VAL A 1 193 ? -1.504 5.552 14.670 1.00 90.44 193 VAL A CA 1
ATOM 1521 C C . VAL A 1 193 ? -1.777 6.261 15.986 1.00 90.44 193 VAL A C 1
ATOM 1523 O O . VAL A 1 193 ? -1.785 5.641 17.049 1.00 90.44 193 VAL A O 1
ATOM 1526 N N . ASN A 1 194 ? -1.976 7.572 15.929 1.00 88.88 194 ASN A N 1
ATOM 1527 C CA . ASN A 1 194 ? -2.449 8.351 17.061 1.00 88.88 194 ASN A CA 1
ATOM 1528 C C . ASN A 1 194 ? -3.977 8.285 17.094 1.00 88.88 194 ASN A C 1
ATOM 1530 O O . ASN A 1 194 ? -4.644 8.719 16.160 1.00 88.88 194 ASN A O 1
ATOM 1534 N N . ALA A 1 195 ? -4.537 7.740 18.170 1.00 85.69 195 ALA A N 1
ATOM 1535 C CA . ALA A 1 195 ? -5.972 7.493 18.269 1.00 85.69 195 ALA A CA 1
ATOM 1536 C C . ALA A 1 195 ? -6.807 8.782 18.386 1.00 85.69 195 ALA A C 1
ATOM 1538 O O . ALA A 1 195 ? -7.987 8.773 18.056 1.00 85.69 195 ALA A O 1
ATOM 1539 N N . ARG A 1 196 ? -6.211 9.897 18.837 1.00 84.31 196 ARG A N 1
ATOM 1540 C CA . ARG A 1 196 ? -6.935 11.158 19.077 1.00 84.31 196 ARG A CA 1
ATOM 1541 C C . ARG A 1 196 ? -7.168 11.955 17.801 1.00 84.31 196 ARG A C 1
ATOM 1543 O O . ARG A 1 196 ? -8.247 12.494 17.603 1.00 84.31 196 ARG A O 1
ATOM 1550 N N . ASN A 1 197 ? -6.143 12.061 16.960 1.00 86.12 197 ASN A N 1
ATOM 1551 C CA . ASN A 1 197 ? -6.192 12.824 15.708 1.00 86.12 197 ASN A CA 1
ATOM 1552 C C . ASN A 1 197 ? -6.225 11.921 14.460 1.00 86.12 197 ASN A C 1
ATOM 1554 O O . ASN A 1 197 ? -6.291 12.434 13.346 1.00 86.12 197 ASN A O 1
ATOM 1558 N N . GLN A 1 198 ? -6.159 10.597 14.644 1.00 83.69 198 GLN A N 1
ATOM 1559 C CA . GLN A 1 198 ? -6.175 9.583 13.586 1.00 83.69 198 GLN A CA 1
ATOM 1560 C C . GLN A 1 198 ? -5.071 9.783 12.535 1.00 83.69 198 GLN A C 1
ATOM 1562 O O . GLN A 1 198 ? -5.252 9.505 11.348 1.00 83.69 198 GLN A O 1
ATOM 1567 N N . THR A 1 199 ? -3.914 10.297 12.9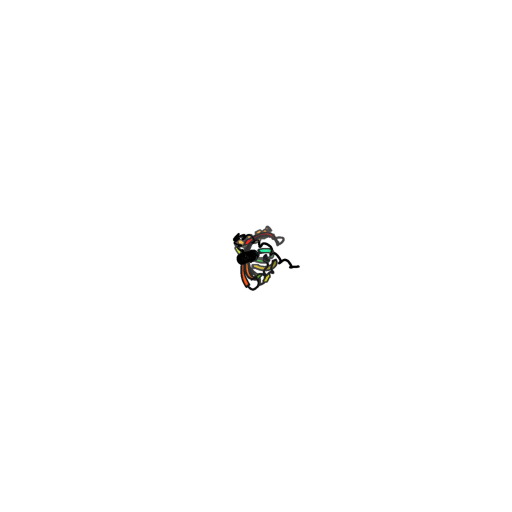66 1.00 88.19 199 THR A N 1
ATOM 1568 C CA . THR A 1 199 ? -2.740 10.472 12.102 1.00 88.19 199 THR A CA 1
ATOM 1569 C C . THR A 1 199 ? -1.737 9.352 12.303 1.00 88.19 199 THR A C 1
ATOM 1571 O O . THR A 1 199 ? -1.551 8.858 13.417 1.00 88.19 199 THR A O 1
ATOM 1574 N N . ILE A 1 200 ? -1.017 9.016 11.241 1.00 89.62 200 ILE A N 1
ATOM 1575 C CA . ILE A 1 200 ? 0.107 8.087 11.303 1.00 89.62 200 ILE A CA 1
ATOM 1576 C C . ILE A 1 200 ? 1.279 8.802 11.981 1.00 89.62 200 ILE A C 1
ATOM 1578 O O . ILE A 1 200 ? 1.781 9.802 11.478 1.00 89.62 200 ILE A O 1
ATOM 1582 N N . ILE A 1 201 ? 1.690 8.302 13.146 1.00 91.19 201 ILE A N 1
ATOM 1583 C CA . ILE A 1 201 ? 2.859 8.795 13.888 1.00 91.19 201 ILE A CA 1
ATOM 1584 C C . ILE A 1 201 ? 4.130 8.292 13.208 1.00 91.19 201 ILE A C 1
ATOM 1586 O O . ILE A 1 201 ? 5.100 9.025 13.041 1.00 91.19 201 ILE A O 1
ATOM 1590 N N . ARG A 1 202 ? 4.131 7.002 12.866 1.00 91.38 202 ARG A N 1
ATOM 1591 C CA . ARG A 1 202 ? 5.256 6.316 12.242 1.00 91.38 202 ARG A CA 1
ATOM 1592 C C . ARG A 1 202 ? 4.737 5.132 11.448 1.00 91.38 202 ARG A C 1
ATOM 1594 O O . ARG A 1 202 ? 3.810 4.463 11.895 1.00 91.38 202 ARG A O 1
ATOM 1601 N N . GLN A 1 203 ? 5.374 4.857 10.324 1.00 93.19 203 GLN A N 1
ATOM 1602 C CA . GLN A 1 203 ? 5.183 3.625 9.578 1.00 93.19 203 GLN A CA 1
ATOM 1603 C C . GLN A 1 203 ? 6.532 3.110 9.094 1.00 93.19 203 GLN A C 1
ATOM 1605 O O . GLN A 1 203 ? 7.386 3.912 8.716 1.00 93.19 203 GLN A O 1
ATOM 1610 N N . ASN A 1 204 ? 6.715 1.796 9.118 1.00 92.75 204 ASN A N 1
ATOM 1611 C CA . ASN A 1 204 ? 7.839 1.125 8.481 1.00 92.75 204 ASN A CA 1
ATOM 1612 C C . ASN A 1 204 ? 7.274 0.010 7.598 1.00 92.75 204 ASN A C 1
ATOM 1614 O O . ASN A 1 204 ? 6.596 -0.878 8.110 1.00 92.75 204 ASN A O 1
ATOM 1618 N N . CYS A 1 205 ? 7.542 0.067 6.298 1.00 91.19 205 CYS A N 1
ATOM 1619 C CA . CYS A 1 205 ? 7.069 -0.907 5.320 1.00 91.19 205 CYS A CA 1
ATOM 1620 C C . CYS A 1 205 ? 8.235 -1.715 4.756 1.00 91.19 205 CYS A C 1
ATOM 1622 O O . CYS A 1 205 ? 9.321 -1.180 4.528 1.00 91.19 205 CYS A O 1
ATOM 1624 N N . TYR A 1 206 ? 7.994 -3.003 4.537 1.00 90.50 206 TYR A N 1
ATOM 1625 C CA . TYR A 1 206 ? 8.980 -3.962 4.063 1.00 90.50 206 TYR A CA 1
ATOM 1626 C C . TYR A 1 206 ? 8.367 -4.857 2.990 1.00 90.50 206 TYR A C 1
ATOM 1628 O O . TYR A 1 206 ? 7.302 -5.446 3.198 1.00 90.50 206 TYR A O 1
ATOM 1636 N N . ASN A 1 207 ? 9.064 -4.997 1.866 1.00 87.00 207 ASN A N 1
ATOM 1637 C CA . ASN A 1 207 ? 8.683 -5.937 0.814 1.00 87.00 207 ASN A CA 1
ATOM 1638 C C . ASN A 1 207 ? 8.948 -7.371 1.302 1.00 87.00 207 ASN A C 1
ATOM 1640 O O . ASN A 1 207 ? 9.971 -7.625 1.946 1.00 87.00 207 ASN A O 1
ATOM 1644 N N . LYS A 1 208 ? 8.006 -8.286 1.051 1.00 75.81 208 LYS A N 1
ATOM 1645 C CA . LYS A 1 208 ? 8.042 -9.683 1.513 1.00 75.81 208 LYS A CA 1
ATOM 1646 C C . LYS A 1 208 ? 8.215 -10.688 0.388 1.00 75.81 208 LYS A C 1
ATOM 1648 O O . LYS A 1 208 ? 7.631 -10.471 -0.692 1.00 75.81 208 LYS A O 1
#

pLDDT: mean 80.57, std 13.07, range [45.12, 95.19]

Solvent-accessible surface area (backbone atoms only — not comparable to full-atom values): 11889 Å² total; per-residue (Å²): 137,86,83,82,79,88,82,81,79,87,84,75,83,76,83,83,76,83,70,84,70,82,77,78,83,76,74,76,69,56,66,63,57,53,52,51,52,51,51,54,51,51,52,51,51,51,52,52,51,53,51,49,52,63,75,66,49,88,68,79,64,49,72,44,81,73,41,56,39,76,79,44,78,46,79,42,75,73,96,53,51,25,41,33,37,31,36,40,37,28,38,32,41,33,31,79,37,85,45,35,38,41,34,62,38,36,37,37,35,40,23,45,92,92,39,79,75,47,67,25,66,35,74,61,50,74,35,52,37,65,32,70,42,80,46,70,34,65,38,78,41,73,67,45,65,66,46,77,69,54,56,50,50,54,50,27,44,74,72,33,50,38,67,35,38,35,40,39,38,40,35,31,33,34,50,52,98,92,43,76,44,84,39,77,45,40,36,41,31,47,34,32,32,27,56,81,79,40,41,77,76,46,71,51,70,42,82,106